Protein AF-A0A524A6I3-F1 (afdb_monomer)

Mean predicted aligned error: 14.57 Å

Solvent-accessible surface area (backbone atoms only — not comparable to full-atom values): 15260 Å² total; per-residue (Å²): 132,91,83,84,89,84,89,87,88,84,83,90,83,84,81,81,84,84,86,81,89,84,90,87,82,85,88,84,79,86,88,82,89,84,90,87,88,82,84,89,79,91,78,80,80,79,77,75,80,77,68,84,69,74,54,64,62,58,54,50,51,55,51,50,64,70,58,72,53,88,69,84,50,62,70,58,53,53,49,51,51,52,51,50,50,56,48,48,52,65,46,57,72,36,68,69,37,31,54,55,49,52,50,33,74,74,50,28,23,39,29,66,69,46,50,24,70,75,68,71,46,58,63,71,58,49,54,51,28,50,53,50,40,35,74,71,63,49,37,45,82,71,45,69,51,82,82,63,95,83,64,94,74,75,86,63,59,48,31,34,24,34,75,87,50,53,74,63,32,48,52,48,28,52,51,52,46,55,40,73,71,31,70,65,46,56,51,12,50,51,51,35,50,48,44,46,60,62,48,26,64,69,66,72,46,68,64,47,44,51,68,55,46,42,52,55,48,58,73,66,66,59,101,58,63,58,66,67,34,33,54,48,17,47,52,53,40,42,76,73,71,32,49,68,45,125

Radius of gyration: 28.12 Å; Cα contacts (8 Å, |Δi|>4): 205; chains: 1; bounding box: 73×70×95 Å

Sequence (246 aa):
MLTSNLIRVSTGMIFRQVTGQLCGRSSWLHTMLEVDGTRGVKKRSAEPPLGGSDFKKYVDVYRHLLLLNEKNNLATTLKNIQELLSFTEKVFSSHAVAEVFLYFCLQGSATAWVIQNELNIPEATIYRALKRLRSMGIVLPALKASKVKHSKGGPRPTVWALEGSTTEEVARALRLHYQMLSPKFLVAEKAAQTILDEYITKRNVDEISYREIIIQVKELRIPFRTPDIADLAATYLNEKGIKVWR

Foldseek 3Di:
DDDDDDDDDDDDDDDDDDDDDDDDDDDDDDDDDDDDDDDDDDDDDDDPPPPPDPCVVVVVVVVVLQVPDPPPPSVVSVVVVVVVVVVVCQQPVDPLLVLLLVVCVVLQKAWLVRCCVVVVDDSVSSVVSQVSCVVVVQKDQDDFDDDDPPDPDDGTITMIGGDPRDPVSSVVNNVVVVLVVDPLNVVLCVLLVCCCVPPCVVVVALEDELVVLLVSQVVVVDPDDSVSSSVSSCVVSVVVVRHYHD

pLDDT: mean 77.17, std 23.24, range [25.64, 96.38]

Secondary structure (DSSP, 8-state):
----------------------------------------------PPP-----HHHHHHHHHHHHHS-SS--HHHHHHHHHHHHHHHHHHHTSHHHHHHHHHHHHHSEEEHHHHHHHH---HHHHHHHHHHHHHTTSEEEEEEPPPPTT----PPPEEEEETT--HHHHHHHHHHHHHHH-HHHHHHHHHHHHHIIIIIHHHT-SEEEHHHHHHHHHHTT-SS-HHHHHHHHHHHHHHTT-EEE-

Nearest PDB structures (foldseek):
  5gpy-assembly1_A  TM=6.045E-01  e=1.402E-01  Homo sapiens
  2quf-assembly1_A  TM=4.390E-01  e=1.057E-01  unclassified
  2qlz-assembly1_A  TM=4.356E-01  e=1.757E-01  unclassified
  1zg3-assembly1_A  TM=3.799E-01  e=7.624E-01  Medicago truncatula
  6tut-assembly1_O  TM=3.960E-01  e=1.198E+00  Saccharomyces cerevisiae S288C

Structure (mmCIF, N/CA/C/O backbone):
data_AF-A0A524A6I3-F1
#
_entry.id   AF-A0A524A6I3-F1
#
loop_
_atom_site.group_PDB
_atom_site.id
_atom_site.type_symbol
_atom_site.label_atom_id
_atom_site.label_alt_id
_atom_site.label_comp_id
_atom_site.label_asym_id
_atom_site.label_entity_id
_atom_site.label_seq_id
_atom_site.pdbx_PDB_ins_code
_atom_site.Cartn_x
_atom_site.Cartn_y
_atom_site.Cartn_z
_atom_site.occupancy
_atom_site.B_iso_or_equiv
_atom_site.auth_seq_id
_atom_site.auth_comp_id
_atom_site.auth_asym_id
_atom_site.auth_atom_id
_atom_site.pdbx_PDB_model_num
ATOM 1 N N . MET A 1 1 ? 11.900 -13.740 66.402 1.00 33.00 1 MET A N 1
ATOM 2 C CA . MET A 1 1 ? 13.076 -12.850 66.459 1.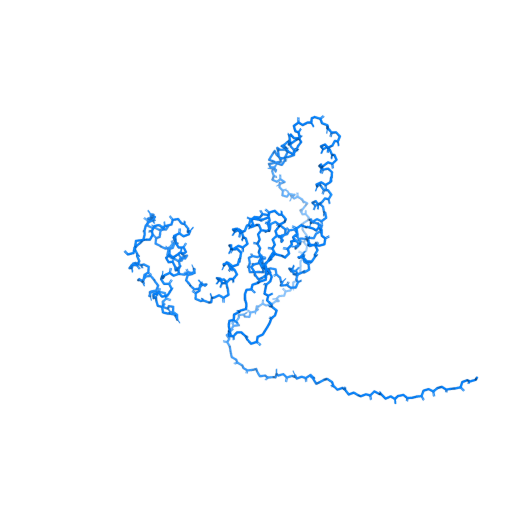00 33.00 1 MET A CA 1
ATOM 3 C C . MET A 1 1 ? 13.881 -13.038 65.181 1.00 33.00 1 MET A C 1
ATOM 5 O O . MET A 1 1 ? 13.979 -14.165 64.720 1.00 33.00 1 MET A O 1
ATOM 9 N N . LEU A 1 2 ? 14.322 -11.906 64.622 1.00 32.75 2 LEU A N 1
ATOM 10 C CA . LEU A 1 2 ? 15.368 -11.636 63.611 1.00 32.75 2 LEU A CA 1
ATOM 11 C C . LEU A 1 2 ? 16.380 -12.795 63.418 1.00 32.75 2 LEU A C 1
ATOM 13 O O . LEU A 1 2 ? 16.740 -13.420 64.406 1.00 32.75 2 LEU A O 1
ATOM 17 N N . THR A 1 3 ? 16.868 -13.153 62.224 1.00 34.34 3 THR A N 1
ATOM 18 C CA . THR A 1 3 ? 17.753 -12.387 61.308 1.00 34.34 3 THR A CA 1
ATOM 19 C C . THR A 1 3 ? 17.920 -13.184 59.986 1.00 34.34 3 THR A C 1
ATOM 21 O O . THR A 1 3 ? 17.945 -14.408 60.007 1.00 34.34 3 THR A O 1
ATOM 24 N N . SER A 1 4 ? 17.784 -12.586 58.796 1.00 34.28 4 SER A N 1
ATOM 25 C CA . SER A 1 4 ? 18.801 -11.907 57.953 1.00 34.28 4 SER A CA 1
ATOM 26 C C . SER A 1 4 ? 19.646 -12.808 57.025 1.00 34.28 4 SER A C 1
ATOM 28 O O . SER A 1 4 ? 20.505 -13.548 57.479 1.00 34.28 4 SER A O 1
ATOM 30 N N . ASN A 1 5 ? 19.422 -12.604 55.715 1.00 32.53 5 ASN A N 1
ATOM 31 C CA . ASN A 1 5 ? 20.371 -12.389 54.602 1.00 32.53 5 ASN A CA 1
ATOM 32 C C . ASN A 1 5 ? 21.605 -13.300 54.411 1.00 32.53 5 ASN A C 1
ATOM 34 O O . ASN A 1 5 ? 22.494 -13.302 55.248 1.00 32.53 5 ASN A O 1
ATOM 38 N N . LEU A 1 6 ? 21.776 -13.852 53.193 1.00 29.94 6 LEU A N 1
ATOM 39 C CA . LEU A 1 6 ? 22.778 -13.379 52.208 1.00 29.94 6 LEU A CA 1
ATOM 40 C C . LEU A 1 6 ? 22.752 -14.182 50.874 1.00 29.94 6 LEU A C 1
ATOM 42 O O . LEU A 1 6 ? 22.944 -15.390 50.853 1.00 29.94 6 LEU A O 1
ATOM 46 N N . ILE A 1 7 ? 22.570 -13.445 49.770 1.00 30.81 7 ILE A N 1
ATOM 47 C CA . ILE A 1 7 ? 23.331 -13.448 48.497 1.00 30.81 7 ILE A CA 1
ATOM 48 C C . ILE A 1 7 ? 23.645 -14.786 47.785 1.00 30.81 7 ILE A C 1
ATOM 50 O O . ILE A 1 7 ? 24.525 -15.538 48.192 1.00 30.81 7 ILE A O 1
ATOM 54 N N . ARG A 1 8 ? 23.151 -14.909 46.538 1.00 28.17 8 ARG A N 1
ATOM 55 C CA . ARG A 1 8 ? 24.028 -15.197 45.383 1.00 28.17 8 ARG A CA 1
ATOM 56 C C . ARG A 1 8 ? 23.479 -14.602 44.080 1.00 28.17 8 ARG A C 1
ATOM 58 O O . ARG A 1 8 ? 22.533 -15.104 43.487 1.00 28.17 8 ARG A O 1
ATOM 65 N N . VAL A 1 9 ? 24.110 -13.507 43.661 1.00 32.09 9 VAL A N 1
ATOM 66 C CA . VAL A 1 9 ? 24.060 -12.936 42.309 1.00 32.09 9 VAL A CA 1
ATOM 67 C C . VAL A 1 9 ? 25.205 -13.558 41.508 1.00 32.09 9 VAL A C 1
ATOM 69 O O . VAL A 1 9 ? 26.321 -13.605 42.017 1.00 32.09 9 VAL A O 1
ATOM 72 N N . SER A 1 10 ? 24.916 -14.038 40.297 1.00 28.58 10 SER A N 1
ATOM 73 C CA . SER A 1 10 ? 25.797 -14.231 39.121 1.00 28.58 10 SER A CA 1
ATOM 74 C C . SER A 1 10 ? 25.097 -15.287 38.255 1.00 28.58 10 SER A C 1
ATOM 76 O O . SER A 1 10 ? 24.716 -16.338 38.757 1.00 28.58 10 SER A O 1
ATOM 78 N N . THR A 1 11 ? 24.788 -15.095 36.976 1.00 34.16 11 THR A N 1
ATOM 79 C CA . THR A 1 11 ? 25.738 -15.056 35.852 1.00 34.16 11 THR A CA 1
ATOM 80 C C . THR A 1 11 ? 24.893 -14.638 34.633 1.00 34.16 11 THR A C 1
ATOM 82 O O . THR A 1 11 ? 23.837 -15.214 34.402 1.00 34.16 11 THR A O 1
ATOM 85 N N . GLY A 1 12 ? 25.170 -13.532 33.946 1.00 30.17 12 GLY A N 1
ATOM 86 C CA . GLY A 1 12 ? 26.087 -13.512 32.807 1.00 30.17 12 GLY A CA 1
ATOM 87 C C . GLY A 1 12 ? 25.310 -13.437 31.486 1.00 30.17 12 GLY A C 1
ATOM 88 O O . GLY A 1 12 ? 25.005 -14.464 30.891 1.00 30.17 12 GLY A O 1
ATOM 89 N N . MET A 1 13 ? 25.003 -12.225 31.009 1.00 29.59 13 MET A N 1
ATOM 90 C CA . MET A 1 13 ? 24.593 -12.014 29.617 1.00 29.59 13 MET A CA 1
ATOM 91 C C . MET A 1 13 ? 25.561 -11.037 28.954 1.00 29.59 13 MET A C 1
ATOM 93 O O . MET A 1 13 ? 25.702 -9.880 29.342 1.00 29.59 13 MET A O 1
ATOM 97 N N . ILE A 1 14 ? 26.286 -11.599 27.995 1.00 30.77 14 ILE A N 1
ATOM 98 C CA . ILE A 1 14 ? 27.401 -11.023 27.258 1.00 30.77 14 ILE A CA 1
ATOM 99 C C . ILE A 1 14 ? 26.854 -10.006 26.252 1.00 30.77 14 ILE A C 1
ATOM 101 O O . ILE A 1 14 ? 26.167 -10.373 25.299 1.00 30.77 14 ILE A O 1
ATOM 105 N N . PHE A 1 15 ? 27.197 -8.732 26.439 1.00 30.11 15 PHE A N 1
ATOM 106 C CA . PHE A 1 15 ? 27.100 -7.717 25.394 1.00 30.11 15 PHE A CA 1
ATOM 107 C C . PHE A 1 15 ? 28.261 -7.926 24.418 1.00 30.11 15 PHE A C 1
ATOM 109 O O . PHE A 1 15 ? 29.422 -7.702 24.760 1.00 30.11 15 PHE A O 1
ATOM 116 N N . ARG A 1 16 ? 27.963 -8.360 23.191 1.00 28.89 16 ARG A N 1
ATOM 117 C CA . ARG A 1 16 ? 28.925 -8.296 22.088 1.00 28.89 16 ARG A CA 1
ATOM 118 C C . ARG A 1 16 ? 28.874 -6.898 21.478 1.00 28.89 16 ARG A C 1
ATOM 120 O O . ARG A 1 16 ? 27.966 -6.581 20.715 1.00 28.89 16 ARG A O 1
ATOM 127 N N . GLN A 1 17 ? 29.872 -6.084 21.815 1.00 29.16 17 GLN A N 1
ATOM 128 C CA . GLN A 1 17 ? 30.348 -5.015 20.943 1.00 29.16 17 GLN A CA 1
ATOM 129 C C . GLN A 1 17 ? 30.873 -5.641 19.644 1.00 29.16 17 GLN A C 1
ATOM 131 O O . GLN A 1 17 ? 31.640 -6.603 19.684 1.00 29.16 17 GLN A O 1
ATOM 136 N N . VAL A 1 18 ? 30.485 -5.078 18.502 1.00 33.16 18 VAL A N 1
ATOM 137 C CA . VAL A 1 18 ? 31.229 -5.228 17.250 1.00 33.16 18 VAL A CA 1
ATOM 138 C C . VAL A 1 18 ? 31.610 -3.829 16.792 1.00 33.16 18 VAL A C 1
ATOM 140 O O . VAL A 1 18 ? 30.758 -2.993 16.500 1.00 33.16 18 VAL A O 1
ATOM 143 N N . THR A 1 19 ? 32.914 -3.594 16.816 1.00 31.19 19 THR A N 1
ATOM 144 C CA . THR A 1 19 ? 33.647 -2.452 16.278 1.00 31.19 19 THR A CA 1
ATOM 145 C C . THR A 1 19 ? 34.084 -2.728 14.830 1.00 31.19 19 THR A C 1
ATOM 147 O O . THR A 1 19 ? 34.264 -3.882 14.446 1.00 31.19 19 THR A O 1
ATOM 150 N N . GLY A 1 20 ? 34.292 -1.649 14.058 1.00 27.75 20 GLY A N 1
ATOM 151 C CA . GLY A 1 20 ? 34.953 -1.612 12.735 1.00 27.75 20 GLY A CA 1
ATOM 152 C C . GLY A 1 20 ? 34.061 -0.986 11.646 1.00 27.75 20 GLY A C 1
ATOM 153 O O . GLY A 1 20 ? 33.123 -1.639 11.208 1.00 27.75 20 GLY A O 1
ATOM 154 N N . GLN A 1 21 ? 34.135 0.322 11.321 1.00 29.19 21 GLN A N 1
ATOM 155 C CA . GLN A 1 21 ? 35.116 1.026 10.443 1.00 29.19 21 GLN A CA 1
ATOM 156 C C . GLN A 1 21 ? 35.286 0.348 9.060 1.00 29.19 21 GLN A C 1
ATOM 158 O O . GLN A 1 21 ? 35.498 -0.853 9.025 1.00 29.19 21 GLN A O 1
ATOM 163 N N . LEU A 1 22 ? 35.263 0.994 7.879 1.00 29.28 22 LEU A N 1
ATOM 164 C CA . LEU A 1 22 ? 35.337 2.402 7.438 1.00 29.28 22 LEU A CA 1
ATOM 165 C C . LEU A 1 22 ? 34.971 2.508 5.923 1.00 29.28 22 LEU A C 1
ATOM 167 O O . LEU A 1 22 ? 34.923 1.492 5.237 1.00 29.28 22 LEU A O 1
ATOM 171 N N . CYS A 1 23 ? 34.853 3.758 5.433 1.00 28.31 23 CYS A N 1
ATOM 172 C CA . CYS A 1 23 ? 34.708 4.266 4.043 1.00 28.31 23 CYS A CA 1
ATOM 173 C C . CYS A 1 23 ? 33.295 4.248 3.420 1.00 28.31 23 CYS A C 1
ATOM 175 O O . CYS A 1 23 ? 32.694 3.201 3.254 1.00 28.31 23 CYS A O 1
ATOM 177 N N . GLY A 1 24 ? 32.705 5.355 2.955 1.00 25.64 24 GLY A N 1
ATOM 178 C CA . GLY A 1 24 ? 33.131 6.753 2.860 1.00 25.64 24 GLY A CA 1
ATOM 179 C C . GLY A 1 24 ? 32.264 7.480 1.819 1.00 25.64 24 GLY A C 1
ATOM 180 O O . GLY A 1 24 ? 32.063 6.939 0.735 1.00 25.64 24 GLY A O 1
ATOM 181 N N . ARG A 1 25 ? 31.748 8.677 2.142 1.00 29.20 25 ARG A N 1
ATOM 182 C CA . ARG A 1 25 ? 31.460 9.784 1.200 1.00 29.20 25 ARG A CA 1
ATOM 183 C C . ARG A 1 25 ? 30.974 11.039 1.952 1.00 29.20 25 ARG A C 1
ATOM 185 O O . ARG A 1 25 ? 29.881 11.044 2.500 1.00 29.20 25 ARG A O 1
ATOM 192 N N . SER A 1 26 ? 31.868 12.039 1.988 1.00 30.94 26 SER A N 1
ATOM 193 C CA . SER A 1 26 ? 31.668 13.509 1.912 1.00 30.94 26 SER A CA 1
ATOM 194 C C . SER A 1 26 ? 30.326 14.077 2.410 1.00 30.94 26 SER A C 1
ATOM 196 O O . SER A 1 26 ? 29.300 13.839 1.782 1.00 30.94 26 SER A O 1
ATOM 198 N N . SER A 1 27 ? 30.246 14.797 3.535 1.00 27.92 27 SER A N 1
ATOM 19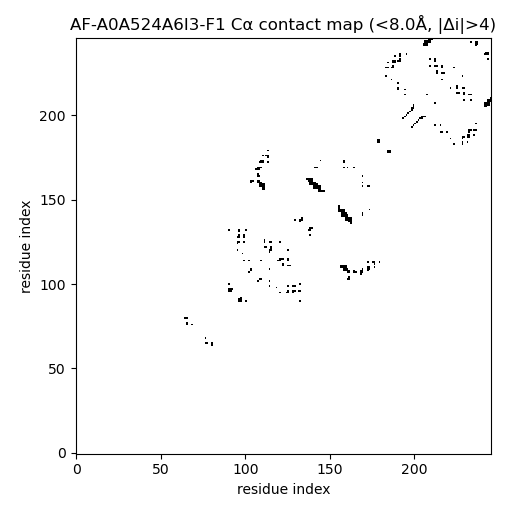9 C CA . SER A 1 27 ? 30.835 16.123 3.842 1.00 27.92 27 SER A CA 1
ATOM 200 C C . SER A 1 27 ? 30.412 17.230 2.870 1.00 27.92 27 SER A C 1
ATOM 202 O O . SER A 1 27 ? 30.986 17.350 1.792 1.00 27.92 27 SER A O 1
ATOM 204 N N . TRP A 1 28 ? 29.460 18.058 3.309 1.00 30.06 28 TRP A N 1
ATOM 205 C CA . TRP A 1 28 ? 29.486 19.507 3.106 1.00 30.06 28 TRP A CA 1
ATOM 206 C C . TRP A 1 28 ? 29.220 20.160 4.464 1.00 30.06 28 TRP A C 1
ATOM 208 O O . TRP A 1 28 ? 28.223 19.870 5.126 1.00 30.06 28 TRP A O 1
ATOM 218 N N . LEU A 1 29 ? 30.200 20.947 4.905 1.00 30.89 29 LEU A N 1
ATOM 219 C CA . LEU A 1 29 ? 30.279 21.612 6.198 1.00 30.89 29 LEU A CA 1
ATOM 220 C C . LEU A 1 29 ? 29.478 22.915 6.220 1.00 30.89 29 LEU A C 1
ATOM 222 O O . LEU A 1 29 ? 29.433 23.667 5.251 1.00 30.89 29 LEU A O 1
ATOM 226 N N . HIS A 1 30 ? 28.931 23.149 7.407 1.00 29.64 30 HIS A N 1
ATOM 227 C CA . HIS A 1 30 ? 28.659 24.427 8.049 1.00 29.64 30 HIS A CA 1
ATOM 228 C C . HIS A 1 30 ? 29.595 25.584 7.660 1.00 29.64 30 HIS A C 1
ATOM 230 O O . HIS A 1 30 ? 30.815 25.434 7.700 1.00 29.64 30 HIS A O 1
ATOM 236 N N . THR A 1 31 ? 29.004 26.776 7.554 1.00 32.72 31 THR A N 1
ATOM 237 C CA . THR A 1 31 ? 29.615 28.011 8.067 1.00 32.72 31 THR A CA 1
ATOM 238 C C . THR A 1 31 ? 28.636 28.644 9.056 1.00 32.72 31 THR A C 1
ATOM 240 O O . THR A 1 31 ? 27.424 28.634 8.844 1.00 32.72 31 THR A O 1
ATOM 243 N N . MET A 1 32 ? 29.171 29.101 10.182 1.00 28.70 32 MET A N 1
ATOM 244 C CA . MET A 1 32 ? 28.497 29.499 11.418 1.00 28.70 32 MET A CA 1
ATOM 245 C C . MET A 1 32 ? 29.038 30.883 11.842 1.00 28.70 32 MET A C 1
ATOM 247 O O . MET A 1 32 ? 30.189 31.173 11.525 1.00 28.70 32 MET A O 1
ATOM 251 N N . LEU A 1 33 ? 28.234 31.623 12.629 1.00 32.12 33 LEU A N 1
ATOM 252 C CA . LEU A 1 33 ? 28.565 32.783 13.499 1.00 32.12 33 LEU A CA 1
ATOM 253 C C . LEU A 1 33 ? 28.682 34.164 12.796 1.00 32.12 33 LEU A C 1
ATOM 255 O O . LEU A 1 33 ? 29.201 34.248 11.694 1.00 32.12 33 LEU A O 1
ATOM 259 N N . GLU A 1 34 ? 28.211 35.299 13.337 1.00 29.92 34 GLU A N 1
ATOM 260 C CA . GLU A 1 34 ? 27.851 35.643 14.723 1.00 29.92 34 GLU A CA 1
ATOM 261 C C . GLU A 1 34 ? 26.951 36.907 14.836 1.00 29.92 34 GLU A C 1
ATOM 263 O O . GLU A 1 34 ? 26.680 37.600 13.858 1.00 29.92 34 GLU A O 1
ATOM 268 N N . VAL A 1 35 ? 26.483 37.148 16.064 1.00 36.44 35 VAL A N 1
ATOM 269 C CA . VAL A 1 35 ? 25.510 38.123 16.605 1.00 36.44 35 VAL A CA 1
ATOM 270 C C . VAL A 1 35 ? 26.069 39.560 16.710 1.00 36.44 35 VAL A C 1
ATOM 272 O O . VAL A 1 35 ? 27.205 39.703 17.134 1.00 36.44 35 VAL A O 1
ATOM 275 N N . ASP A 1 36 ? 25.271 40.612 16.433 1.00 30.22 36 ASP A N 1
ATOM 276 C CA . ASP A 1 36 ? 24.900 41.658 17.426 1.00 30.22 36 ASP A CA 1
ATOM 277 C C . ASP A 1 36 ? 23.903 42.724 16.910 1.00 30.22 36 ASP A C 1
ATOM 279 O O . ASP A 1 36 ? 23.809 43.012 15.719 1.00 30.22 36 ASP A O 1
ATOM 283 N N . GLY A 1 37 ? 23.074 43.247 17.825 1.00 33.16 37 GLY A N 1
ATOM 284 C CA . GLY A 1 37 ? 21.769 43.849 17.519 1.00 33.16 37 GLY A CA 1
ATOM 285 C C . GLY A 1 37 ? 21.659 45.377 17.407 1.00 33.16 37 GLY A C 1
ATOM 286 O O . GLY A 1 37 ? 22.576 46.130 17.704 1.00 33.16 37 GLY A O 1
ATOM 287 N N . THR A 1 38 ? 20.459 45.844 17.022 1.00 32.50 38 THR A N 1
ATOM 288 C CA . THR A 1 38 ? 19.745 47.004 17.611 1.00 32.50 38 THR A CA 1
ATOM 289 C C . THR A 1 38 ? 18.349 47.224 16.988 1.00 32.50 38 THR A C 1
ATOM 291 O O . THR A 1 38 ? 18.175 47.273 15.779 1.00 32.50 38 THR A O 1
ATOM 294 N N . ARG A 1 39 ? 17.357 47.403 17.876 1.00 31.97 39 ARG A N 1
ATOM 295 C CA . ARG A 1 39 ? 16.164 48.282 17.801 1.00 31.97 39 ARG A CA 1
ATOM 296 C C . ARG A 1 39 ? 15.257 48.284 16.544 1.00 31.97 39 ARG A C 1
ATOM 298 O O . ARG A 1 39 ? 15.402 49.093 15.644 1.00 31.97 39 ARG A O 1
ATOM 305 N N . GLY A 1 40 ? 14.147 47.548 16.668 1.00 37.88 40 GLY A N 1
ATOM 306 C CA . GLY A 1 40 ? 12.806 48.132 16.845 1.00 37.88 40 GLY A CA 1
ATOM 307 C C . GLY A 1 40 ? 12.070 48.742 15.645 1.00 37.88 40 GLY A C 1
ATOM 308 O O . GLY A 1 40 ? 12.179 49.936 15.423 1.00 37.88 40 GLY A O 1
ATOM 309 N N . VAL A 1 41 ? 11.126 47.984 15.065 1.00 37.56 41 VAL A N 1
ATOM 310 C CA . VAL A 1 41 ? 9.797 48.494 14.661 1.00 37.56 41 VAL A CA 1
ATOM 311 C C . VAL A 1 41 ? 8.750 47.394 14.885 1.00 37.56 41 VAL A C 1
ATOM 313 O O . VAL A 1 41 ? 8.756 46.358 14.226 1.00 37.56 41 VAL A O 1
ATOM 316 N N . LYS A 1 42 ? 7.817 47.635 15.816 1.00 48.38 42 LYS A N 1
ATOM 317 C CA . LYS A 1 42 ? 6.555 46.891 15.948 1.00 48.38 42 LYS A CA 1
ATOM 318 C C . LYS A 1 42 ? 5.733 47.085 14.666 1.00 48.38 42 LYS A C 1
ATOM 320 O O . LYS A 1 42 ? 5.096 48.124 14.515 1.00 48.38 42 LYS A O 1
ATOM 325 N N . LYS A 1 43 ? 5.676 46.085 13.785 1.00 44.16 43 LYS A N 1
ATOM 326 C CA . LYS A 1 43 ? 4.572 45.946 12.821 1.00 44.16 43 LYS A CA 1
ATOM 327 C C . LYS A 1 43 ? 3.598 44.901 13.348 1.00 44.16 43 LYS A C 1
ATOM 329 O O . LYS A 1 43 ? 3.865 43.705 13.332 1.00 44.16 43 LYS A O 1
ATOM 334 N N . ARG A 1 44 ? 2.487 45.404 13.888 1.00 41.84 44 ARG A N 1
ATOM 335 C CA . ARG A 1 44 ? 1.289 44.627 14.197 1.00 41.84 44 ARG A CA 1
ATOM 336 C C . ARG A 1 44 ? 0.749 44.004 12.904 1.00 41.84 44 ARG A C 1
ATOM 338 O O . ARG A 1 44 ? 0.602 44.711 11.914 1.00 41.84 44 ARG A O 1
ATOM 345 N N . SER A 1 45 ? 0.475 42.702 12.988 1.00 51.69 45 SER A N 1
ATOM 346 C CA . SER A 1 45 ? -0.616 41.971 12.329 1.00 51.69 45 SER A CA 1
ATOM 347 C C . SER A 1 45 ? -0.906 42.286 10.858 1.00 51.69 45 SER A C 1
ATOM 349 O O . SER A 1 45 ? -1.661 43.202 10.543 1.00 51.69 45 SER A O 1
ATOM 351 N N . ALA A 1 46 ? -0.436 41.401 9.984 1.00 44.59 46 ALA A N 1
ATOM 352 C CA . ALA A 1 46 ? -1.275 40.903 8.906 1.00 44.59 46 ALA A CA 1
ATOM 353 C C . ALA A 1 46 ? -1.471 39.409 9.182 1.00 44.59 46 ALA A C 1
ATOM 355 O O . ALA A 1 46 ? -0.557 38.612 8.975 1.00 44.59 46 ALA A O 1
ATOM 356 N N . GLU A 1 47 ? -2.625 39.049 9.748 1.00 52.38 47 GLU A N 1
ATOM 357 C CA . GLU A 1 47 ? -3.098 37.670 9.646 1.00 52.38 47 GLU A CA 1
ATOM 358 C C . GLU A 1 47 ? -3.132 37.319 8.152 1.00 52.38 47 GLU A C 1
ATOM 360 O O . GLU A 1 47 ? -3.599 38.142 7.353 1.00 52.38 47 GLU A O 1
ATOM 365 N N . PRO A 1 48 ? -2.604 36.158 7.729 1.00 50.75 48 PRO A N 1
ATOM 366 C CA . PRO A 1 48 ? -2.815 35.719 6.362 1.00 50.75 48 PRO A CA 1
ATOM 367 C C . PRO A 1 48 ? -4.330 35.638 6.131 1.00 50.75 48 PRO A C 1
ATOM 369 O O . PRO A 1 48 ? -5.051 35.211 7.038 1.00 50.75 48 PRO A O 1
ATOM 372 N N . PRO A 1 49 ? -4.836 36.054 4.957 1.00 50.22 49 PRO A N 1
ATOM 373 C CA . PRO A 1 49 ? -6.252 35.926 4.666 1.00 50.22 49 PRO A CA 1
ATOM 374 C C . PRO A 1 49 ? -6.600 34.449 4.823 1.00 50.22 49 PRO A C 1
ATOM 376 O O . PRO A 1 49 ? -6.031 33.604 4.131 1.00 50.22 49 PRO A O 1
ATOM 379 N N . LEU A 1 50 ? -7.480 34.144 5.781 1.00 53.12 50 LEU A N 1
ATOM 380 C CA . LEU A 1 50 ? -8.127 32.846 5.907 1.00 53.12 50 LEU A CA 1
ATOM 381 C C . LEU A 1 50 ? -8.736 32.555 4.538 1.00 53.12 50 LEU A C 1
ATOM 383 O O . LEU A 1 50 ? -9.757 33.137 4.171 1.00 53.12 50 LEU A O 1
ATOM 387 N N . GLY A 1 51 ? -8.026 31.753 3.741 1.00 49.03 51 GLY A N 1
ATOM 388 C CA . GLY A 1 51 ? -8.442 31.384 2.401 1.00 49.03 51 GLY A CA 1
ATOM 389 C C . GLY A 1 51 ? -9.865 30.874 2.500 1.00 49.03 51 GLY A C 1
ATOM 390 O O . GLY A 1 51 ? -10.125 29.996 3.320 1.00 49.03 51 GLY A O 1
ATOM 391 N N . GLY A 1 52 ? -10.776 31.487 1.740 1.00 51.66 52 GLY A N 1
ATOM 392 C CA . GLY A 1 52 ? -12.195 31.160 1.747 1.00 51.66 52 GLY A CA 1
ATOM 393 C C . GLY A 1 52 ? -12.367 29.666 1.526 1.00 51.66 52 GLY A C 1
ATOM 394 O O . GLY A 1 52 ? -12.273 29.172 0.405 1.00 51.66 52 GLY A O 1
ATOM 395 N N . SER A 1 53 ? -12.528 28.932 2.618 1.00 62.06 53 SER A N 1
ATOM 396 C CA . SER A 1 53 ? -12.611 27.489 2.603 1.00 62.06 53 SER A CA 1
ATOM 397 C C . SER A 1 53 ? -13.949 27.119 2.000 1.00 62.06 53 SER A C 1
ATOM 399 O O . SER A 1 53 ? -15.002 27.589 2.431 1.00 62.06 53 SER A O 1
ATOM 401 N N . ASP A 1 54 ? -13.886 26.274 0.979 1.00 72.56 54 ASP A N 1
ATOM 402 C CA . ASP A 1 54 ? -15.010 25.714 0.236 1.00 72.56 54 ASP A CA 1
ATOM 403 C C . ASP A 1 54 ? -15.793 24.723 1.128 1.00 72.56 54 ASP A C 1
ATOM 405 O O . ASP A 1 54 ? -15.908 23.529 0.849 1.00 72.56 54 ASP A O 1
ATOM 409 N N . PHE A 1 55 ? -16.295 25.215 2.272 1.00 80.75 55 PHE A N 1
ATOM 410 C CA . PHE A 1 55 ? -17.026 24.457 3.291 1.00 80.75 55 PHE A CA 1
ATOM 411 C C . PHE A 1 55 ? -18.291 23.815 2.732 1.00 80.75 55 PHE A C 1
ATOM 413 O O . PHE A 1 55 ? -18.797 22.852 3.305 1.00 80.75 55 PHE A O 1
ATOM 420 N N . LYS A 1 56 ? -18.771 24.318 1.591 1.00 87.25 56 LYS A N 1
ATOM 421 C CA . LYS A 1 56 ? -19.900 23.775 0.846 1.00 87.25 56 LYS A CA 1
ATOM 422 C C . LYS A 1 56 ? -19.744 22.273 0.604 1.00 87.25 56 LYS A C 1
ATOM 424 O O . LYS A 1 56 ? -20.669 21.527 0.900 1.00 87.25 56 LYS A O 1
ATOM 429 N N . LYS A 1 57 ? -18.549 21.819 0.204 1.00 86.44 57 LYS A N 1
ATOM 430 C CA . LYS A 1 57 ? -18.255 20.393 -0.020 1.00 86.44 57 LYS A CA 1
ATOM 431 C C . LYS A 1 57 ? -18.494 19.543 1.230 1.00 86.44 57 LYS A C 1
ATOM 433 O O . LYS A 1 57 ? -19.121 18.494 1.147 1.00 86.44 57 LYS A O 1
ATOM 438 N N . TYR A 1 58 ? -18.039 20.002 2.397 1.00 83.00 58 TYR A N 1
ATOM 439 C CA . TYR A 1 58 ? -18.225 19.270 3.654 1.00 83.00 58 TYR A CA 1
ATOM 440 C C . TYR A 1 58 ? -19.681 19.300 4.123 1.00 83.00 58 TYR A C 1
ATOM 442 O O . TYR A 1 58 ? -20.204 18.279 4.563 1.00 83.00 58 TYR A O 1
ATOM 450 N N . VAL A 1 59 ? -20.357 20.445 3.988 1.00 83.81 59 VAL A N 1
ATOM 451 C CA . VAL A 1 59 ? -21.792 20.569 4.287 1.00 83.81 59 VAL A CA 1
ATOM 452 C C . VAL A 1 59 ? -22.608 19.605 3.425 1.00 83.81 59 VAL A C 1
ATOM 454 O O . VAL A 1 59 ? -23.518 18.954 3.936 1.00 83.81 59 VAL A O 1
ATOM 457 N N . ASP A 1 60 ? -22.260 19.459 2.147 1.00 85.44 60 ASP A N 1
ATOM 458 C CA . ASP A 1 60 ? -22.932 18.527 1.245 1.00 85.44 60 ASP A CA 1
ATOM 459 C C . ASP A 1 60 ? -22.701 17.063 1.656 1.00 85.44 60 ASP A C 1
ATOM 461 O O . ASP A 1 60 ? -23.647 16.278 1.612 1.00 85.44 60 ASP A O 1
ATOM 465 N N . VAL A 1 61 ? -21.514 16.696 2.155 1.00 84.94 61 VAL A N 1
ATOM 466 C CA . VAL A 1 61 ? -21.265 15.360 2.737 1.00 84.94 61 VAL A CA 1
ATOM 467 C C . VAL A 1 61 ? -22.165 15.106 3.950 1.00 84.94 61 VAL A C 1
ATOM 469 O O . VAL A 1 61 ? -22.818 14.066 4.017 1.00 84.94 61 VAL A O 1
ATOM 472 N N . TYR A 1 62 ? -22.275 16.060 4.881 1.00 81.00 62 TYR A N 1
ATOM 473 C CA . TYR A 1 62 ? -23.172 15.922 6.038 1.00 81.00 62 TYR A CA 1
ATOM 474 C C . TYR A 1 62 ? -24.644 15.804 5.631 1.00 81.00 62 TYR A C 1
ATOM 476 O O . TYR A 1 62 ? -25.386 15.018 6.220 1.00 81.00 62 TYR A O 1
ATOM 484 N N . ARG A 1 63 ? -25.070 16.539 4.597 1.00 83.25 63 ARG A N 1
ATOM 485 C CA . ARG A 1 63 ? -26.418 16.405 4.030 1.00 83.25 63 ARG A CA 1
ATOM 486 C C . ARG A 1 63 ? -26.650 15.016 3.445 1.00 83.25 63 ARG A C 1
ATOM 488 O O . ARG A 1 63 ? -27.685 1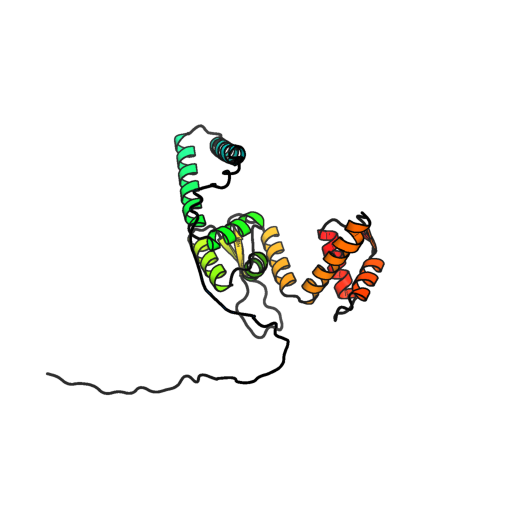4.429 3.728 1.00 83.25 63 ARG A O 1
ATOM 495 N N . HIS A 1 64 ? -25.692 14.468 2.698 1.00 83.38 64 HIS A N 1
ATOM 496 C CA . HIS A 1 64 ? -25.795 13.102 2.179 1.00 83.38 64 HIS A CA 1
ATOM 497 C C . HIS A 1 64 ? -25.879 12.072 3.310 1.00 83.38 64 HIS A C 1
ATOM 499 O O . HIS A 1 64 ? -26.732 11.194 3.259 1.00 83.38 64 HIS A O 1
ATOM 505 N N . LEU A 1 65 ? -25.075 12.215 4.369 1.00 77.88 65 LEU A N 1
ATOM 506 C CA . LEU A 1 65 ? -25.125 11.321 5.533 1.00 77.88 65 LEU A CA 1
ATOM 507 C C . LEU A 1 65 ? -26.495 11.328 6.228 1.00 77.88 65 LEU A C 1
ATOM 509 O O . LEU A 1 65 ? -26.977 10.276 6.641 1.00 77.88 65 LEU A O 1
ATOM 513 N N . LEU A 1 66 ? -27.144 12.493 6.323 1.00 75.56 66 LEU A N 1
ATOM 514 C CA . LEU A 1 66 ? -28.498 12.621 6.874 1.00 75.56 66 LEU A CA 1
ATOM 515 C C . LEU A 1 66 ? -29.573 11.966 5.988 1.00 75.56 66 LEU A C 1
ATOM 517 O O . LEU A 1 66 ? -30.612 11.562 6.505 1.00 75.56 66 LEU A O 1
ATOM 5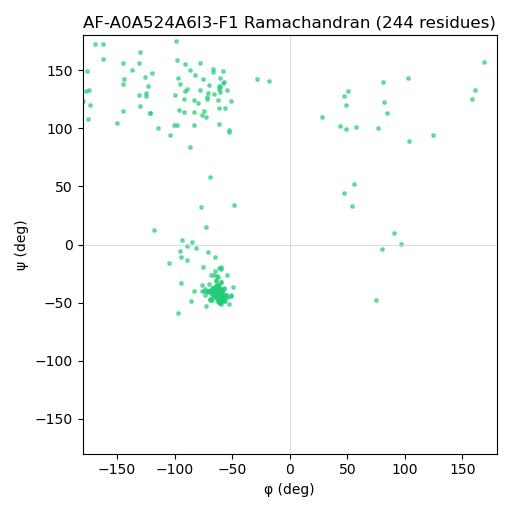21 N N . LEU A 1 67 ? -29.324 11.850 4.680 1.00 74.69 67 LEU A N 1
ATOM 522 C CA . LEU A 1 67 ? -30.252 11.289 3.692 1.00 74.69 67 LEU A CA 1
ATOM 523 C C . LEU A 1 67 ? -30.112 9.769 3.493 1.00 74.69 67 LEU A C 1
ATOM 525 O O . LEU A 1 67 ? -31.008 9.164 2.916 1.00 74.69 67 LEU A O 1
ATOM 529 N N . LEU A 1 68 ? -29.037 9.134 3.982 1.00 66.50 68 LEU A N 1
ATOM 530 C CA . LEU A 1 68 ? -28.780 7.690 3.808 1.00 66.50 68 LEU A CA 1
ATOM 531 C C . LEU A 1 68 ? -29.808 6.768 4.492 1.00 66.50 68 LEU A C 1
ATOM 533 O O . LEU A 1 68 ? -29.797 5.562 4.257 1.00 66.50 68 LEU A O 1
ATOM 537 N N . ASN A 1 69 ? -30.685 7.302 5.343 1.00 65.69 69 ASN A N 1
ATOM 538 C CA . ASN A 1 69 ? -31.687 6.522 6.060 1.00 65.69 69 ASN A CA 1
ATOM 539 C C . ASN A 1 69 ? -33.067 6.729 5.413 1.00 65.69 69 ASN A C 1
ATOM 541 O O . ASN A 1 69 ? -33.785 7.669 5.743 1.00 65.69 69 ASN A O 1
ATOM 545 N N . GLU A 1 70 ? -33.455 5.833 4.500 1.00 61.50 70 GLU A N 1
ATOM 546 C CA . GLU A 1 70 ? -34.739 5.893 3.770 1.00 61.50 70 GLU A CA 1
ATOM 547 C C . GLU A 1 70 ? -35.972 5.807 4.690 1.00 61.50 70 GLU A C 1
ATOM 549 O O . GLU A 1 70 ? -37.076 6.220 4.332 1.00 61.50 70 GLU A O 1
ATOM 554 N N . LYS A 1 71 ? -35.799 5.281 5.907 1.00 61.81 71 LYS A N 1
ATOM 555 C CA . LYS A 1 71 ? -36.841 5.223 6.935 1.00 61.81 71 LYS A CA 1
ATOM 556 C C . LYS A 1 71 ? -36.629 6.397 7.888 1.00 61.81 71 LYS A C 1
ATOM 558 O O . LYS A 1 71 ? -35.747 6.330 8.735 1.00 61.81 71 LYS A O 1
ATOM 563 N N . ASN A 1 72 ? -37.447 7.439 7.728 1.00 59.41 72 ASN A N 1
ATOM 564 C CA . ASN A 1 72 ? -37.494 8.763 8.387 1.00 59.41 72 ASN A CA 1
ATOM 565 C C . ASN A 1 72 ? -37.417 8.831 9.937 1.00 59.41 72 ASN A C 1
ATOM 567 O O . ASN A 1 72 ? -38.030 9.703 10.553 1.00 59.41 72 ASN A O 1
ATOM 571 N N . ASN A 1 73 ? -36.685 7.960 10.628 1.00 78.25 73 ASN A N 1
ATOM 572 C CA . ASN A 1 73 ? -36.487 8.088 12.062 1.00 78.25 73 ASN A CA 1
ATOM 573 C C . ASN A 1 73 ? -35.286 9.001 12.336 1.00 78.25 73 ASN A C 1
ATOM 575 O O . ASN A 1 73 ? -34.162 8.546 12.557 1.00 78.25 73 ASN A O 1
ATOM 579 N N . LEU A 1 74 ? -35.550 10.310 12.323 1.00 80.38 74 LEU A N 1
ATOM 580 C CA . LEU A 1 74 ? -34.572 11.373 12.573 1.00 80.38 74 LEU A CA 1
ATOM 581 C C . LEU A 1 74 ? -33.742 11.124 13.843 1.00 80.38 74 LEU A C 1
ATOM 583 O O . LEU A 1 74 ? -32.538 11.366 13.840 1.00 80.38 74 LEU A O 1
ATOM 587 N N . ALA A 1 75 ? -34.346 10.561 14.895 1.00 82.38 75 ALA A N 1
ATOM 588 C CA . ALA A 1 75 ? -33.638 10.218 16.126 1.00 82.38 75 ALA A CA 1
ATOM 589 C C . ALA A 1 75 ? -32.561 9.140 15.906 1.00 82.38 75 ALA A C 1
ATOM 591 O O . ALA A 1 75 ? -31.457 9.254 16.436 1.00 82.38 75 ALA A O 1
ATOM 592 N N . THR A 1 76 ? -32.844 8.121 15.089 1.00 82.44 76 THR A N 1
ATOM 593 C CA . THR A 1 76 ? -31.853 7.083 14.755 1.00 82.44 76 THR A CA 1
ATOM 594 C C . THR A 1 76 ? -30.739 7.625 13.869 1.00 82.44 76 THR A C 1
ATOM 596 O O . THR A 1 76 ? -29.576 7.330 14.115 1.00 82.44 76 THR A O 1
ATOM 599 N N . THR A 1 77 ? -31.063 8.483 12.898 1.00 81.56 77 THR A N 1
ATOM 600 C CA . THR A 1 77 ? -30.059 9.105 12.026 1.00 81.56 77 THR A CA 1
ATOM 601 C C . THR A 1 77 ? -29.123 10.016 12.819 1.00 81.56 77 THR A C 1
ATOM 603 O O . THR A 1 77 ? -27.908 9.927 12.660 1.00 81.56 77 THR A O 1
ATOM 606 N N . LEU A 1 78 ? -29.657 10.838 13.730 1.00 84.56 78 LEU A N 1
ATOM 607 C CA . LEU A 1 78 ? -28.834 11.668 14.614 1.00 84.56 78 LEU A CA 1
ATOM 608 C C . LEU A 1 78 ? -27.939 10.822 15.520 1.00 84.56 78 LEU A C 1
ATOM 610 O O . LEU A 1 78 ? -26.760 11.140 15.661 1.00 84.56 78 LEU A O 1
ATOM 614 N N . LYS A 1 79 ? -28.466 9.729 16.086 1.00 87.00 79 LYS A N 1
ATOM 615 C CA . LYS A 1 79 ? -27.677 8.802 16.903 1.00 87.00 79 LYS A CA 1
ATOM 616 C C . LYS A 1 79 ? -26.532 8.178 16.099 1.00 87.00 79 LYS A C 1
ATOM 618 O O . LYS A 1 79 ? -25.396 8.210 16.555 1.00 87.00 79 LYS A O 1
ATOM 623 N N . ASN A 1 80 ? -26.802 7.698 14.885 1.00 84.38 80 ASN A N 1
ATOM 624 C CA . ASN A 1 80 ? -25.782 7.122 14.003 1.00 84.38 80 ASN A CA 1
ATOM 625 C C . ASN A 1 80 ? -24.694 8.146 13.643 1.00 84.38 80 ASN A C 1
ATOM 627 O O . ASN A 1 80 ? -23.511 7.815 13.632 1.00 84.38 80 ASN A O 1
ATOM 631 N N . ILE A 1 81 ? -25.072 9.402 13.382 1.00 86.38 81 ILE A N 1
ATOM 632 C CA . ILE A 1 81 ? -24.113 10.480 13.101 1.00 86.38 81 ILE A CA 1
ATOM 633 C C . ILE A 1 81 ? -23.276 10.801 14.340 1.00 86.38 81 ILE A C 1
ATOM 635 O O . ILE A 1 81 ? -22.067 10.969 14.224 1.00 86.38 81 ILE A O 1
ATOM 639 N N . GLN A 1 82 ? -23.883 10.866 15.525 1.00 88.06 82 GLN A N 1
ATOM 640 C CA . GLN A 1 82 ? -23.145 11.069 16.775 1.00 88.06 82 GLN A CA 1
ATOM 641 C C . GLN A 1 82 ? -22.157 9.927 17.035 1.00 88.06 82 GLN A C 1
ATOM 643 O O . GLN A 1 82 ? -21.005 10.182 17.385 1.00 88.06 82 GLN A O 1
ATOM 648 N N . GLU A 1 83 ? -22.576 8.680 16.818 1.00 88.12 83 GLU A N 1
ATOM 649 C CA . GLU A 1 83 ? -21.705 7.508 16.920 1.00 88.12 83 GLU A CA 1
ATOM 650 C C . GLU A 1 83 ? -20.547 7.595 15.918 1.00 88.12 83 GLU A C 1
ATOM 652 O O . GLU A 1 83 ? -19.390 7.459 16.325 1.00 88.12 83 GLU A O 1
ATOM 657 N N . LEU A 1 84 ? -20.824 7.931 14.654 1.00 87.62 84 LEU A N 1
ATOM 658 C CA . LEU A 1 84 ? -19.810 8.144 13.619 1.00 87.62 84 LEU A CA 1
ATOM 659 C C . LEU A 1 84 ? -18.822 9.251 14.003 1.00 87.62 84 LEU A C 1
ATOM 661 O O . LEU A 1 84 ? -17.614 9.049 13.915 1.00 87.62 84 LEU A O 1
ATOM 665 N N . LEU A 1 85 ? -19.307 10.403 14.466 1.00 89.12 85 LEU A N 1
ATOM 666 C CA . LEU A 1 85 ? -18.452 11.515 14.878 1.00 89.12 85 LEU A CA 1
ATOM 667 C C . LEU A 1 85 ? -17.570 11.121 16.066 1.00 89.12 85 LEU A C 1
ATOM 669 O O . LEU A 1 85 ? -16.358 11.327 16.019 1.00 89.12 85 LEU A O 1
ATOM 673 N N . SER A 1 86 ? -18.136 10.454 17.073 1.00 91.31 86 SER A N 1
ATOM 674 C CA . SER A 1 86 ? -17.371 9.947 18.218 1.00 91.31 86 SER A CA 1
ATOM 675 C C . SER A 1 86 ? -16.317 8.910 17.807 1.00 91.31 86 SER A C 1
ATOM 677 O O . SER A 1 86 ? -15.225 8.848 18.375 1.00 91.31 86 SER A O 1
ATOM 679 N N . PHE A 1 87 ? -16.621 8.093 16.797 1.00 89.38 87 PHE A N 1
ATOM 680 C CA . PHE A 1 87 ? -15.685 7.143 16.215 1.00 89.38 87 PHE A CA 1
ATOM 681 C C . PHE A 1 87 ? -14.550 7.871 15.493 1.00 89.38 87 PHE A C 1
ATOM 683 O O . PHE A 1 87 ? -13.379 7.580 15.749 1.00 89.38 87 PHE A O 1
ATOM 690 N N . THR A 1 88 ? -14.874 8.858 14.655 1.00 90.75 88 THR A N 1
ATOM 691 C CA . THR A 1 88 ? -13.859 9.660 13.968 1.00 90.75 88 THR A CA 1
ATOM 692 C C . THR A 1 88 ? -12.968 10.383 14.973 1.00 90.75 88 THR A C 1
ATOM 694 O O . THR A 1 88 ? -11.753 10.279 14.876 1.00 90.75 88 THR A O 1
ATOM 697 N N . GLU A 1 89 ? -13.513 10.991 16.023 1.00 92.38 89 GLU A N 1
ATOM 698 C CA . GLU A 1 89 ? -12.716 11.638 17.070 1.00 92.38 89 GLU A CA 1
ATOM 699 C C . GLU A 1 89 ? -11.696 10.672 17.701 1.00 92.38 89 GLU A C 1
ATOM 701 O O . GLU A 1 89 ? -10.517 11.001 17.853 1.00 92.38 89 GLU A O 1
ATOM 706 N N . LYS A 1 90 ? -12.101 9.428 17.990 1.00 90.94 90 LYS A N 1
ATOM 707 C CA . LYS A 1 90 ? -11.201 8.400 18.541 1.00 90.94 90 LYS A CA 1
ATOM 708 C C . LYS A 1 90 ? -10.070 8.033 17.583 1.00 90.94 90 LYS A C 1
ATOM 710 O O . LYS A 1 90 ? -8.929 7.878 18.037 1.00 90.94 90 LYS A O 1
ATOM 715 N N . VAL A 1 91 ? -10.367 7.890 16.292 1.00 91.69 91 VAL A N 1
ATOM 716 C CA . VAL A 1 91 ? -9.381 7.566 15.248 1.00 91.69 91 VAL A CA 1
ATOM 717 C C . VAL A 1 91 ? -8.425 8.738 15.019 1.00 91.69 91 VAL A C 1
ATOM 719 O O . VAL A 1 91 ? -7.210 8.549 15.037 1.00 91.69 91 VAL A O 1
ATOM 722 N N . PHE A 1 92 ? -8.965 9.949 14.892 1.00 93.81 92 PHE A N 1
ATOM 723 C CA . PHE A 1 92 ? -8.221 11.173 14.598 1.00 93.81 92 PHE A CA 1
ATOM 724 C C . PHE A 1 92 ? -7.545 11.808 15.822 1.00 93.81 92 PHE A C 1
ATOM 726 O O . PHE A 1 92 ? -6.774 12.751 15.674 1.00 93.81 92 PHE A O 1
ATOM 733 N N . SER A 1 93 ? -7.735 11.250 17.022 1.00 89.94 93 SER A N 1
ATOM 734 C CA . SER A 1 93 ? -7.034 11.689 18.240 1.00 89.94 93 SER A CA 1
ATOM 735 C C . SER A 1 93 ? -5.504 11.584 18.163 1.00 89.94 93 SER A C 1
ATOM 737 O O . SER A 1 93 ? -4.796 12.238 18.925 1.00 89.94 93 SER A O 1
ATOM 739 N N . SER A 1 94 ? -4.969 10.751 17.265 1.00 92.94 94 SER A N 1
ATOM 740 C CA . SER A 1 94 ? -3.534 10.637 17.013 1.00 92.94 94 SER A CA 1
ATOM 741 C C . SER A 1 94 ? -3.260 10.708 15.519 1.00 92.94 94 SER A C 1
ATOM 743 O O . SER A 1 94 ? -3.807 9.921 14.751 1.00 92.94 94 SER A O 1
ATOM 745 N N . HIS A 1 95 ? -2.344 11.595 15.131 1.00 93.88 95 HIS A N 1
ATOM 746 C CA . HIS A 1 95 ? -1.963 11.815 13.736 1.00 93.88 95 HIS A CA 1
ATOM 747 C C . HIS A 1 95 ? -1.562 10.524 13.011 1.00 93.88 95 HIS A C 1
ATOM 749 O O . HIS A 1 95 ? -2.137 10.184 11.986 1.00 93.88 95 HIS A O 1
ATOM 755 N N . ALA A 1 96 ? -0.649 9.739 13.590 1.00 94.31 96 ALA A N 1
ATOM 756 C CA . ALA A 1 96 ? -0.186 8.501 12.963 1.00 94.31 96 ALA A CA 1
ATOM 757 C C . ALA A 1 96 ? -1.298 7.446 12.822 1.00 94.31 96 ALA A C 1
ATOM 759 O O . ALA A 1 96 ? -1.284 6.643 11.896 1.00 94.31 96 ALA A O 1
ATOM 760 N N . VAL A 1 97 ? -2.270 7.423 13.741 1.00 95.44 97 VAL A N 1
ATOM 761 C CA . VAL A 1 97 ? -3.421 6.509 13.652 1.00 95.44 97 VAL A CA 1
ATOM 762 C C . VAL A 1 97 ? -4.355 6.953 12.532 1.00 95.44 97 VAL A C 1
ATOM 764 O O . VAL A 1 97 ? -4.821 6.107 11.773 1.00 95.44 97 VAL A O 1
ATOM 767 N N . ALA A 1 98 ? -4.579 8.263 12.411 1.00 95.31 98 ALA A N 1
ATOM 768 C CA . ALA A 1 98 ? -5.382 8.862 11.357 1.00 95.31 98 ALA A CA 1
ATOM 769 C C . ALA A 1 98 ? -4.802 8.590 9.966 1.00 95.31 98 ALA A C 1
ATOM 771 O O . ALA A 1 98 ? -5.523 8.122 9.094 1.00 95.31 98 ALA A O 1
ATOM 772 N N . GLU A 1 99 ? -3.504 8.821 9.762 1.00 95.75 99 GLU A N 1
ATOM 773 C CA . GLU A 1 99 ? -2.850 8.589 8.467 1.00 95.75 99 GLU A CA 1
ATOM 774 C C . GLU A 1 99 ? -2.911 7.121 8.053 1.00 95.75 99 GLU A C 1
ATOM 776 O O . GLU A 1 99 ? -3.281 6.803 6.925 1.00 95.75 99 GLU A O 1
ATOM 781 N N . VAL A 1 100 ? -2.615 6.211 8.986 1.00 96.38 100 VAL A N 1
ATOM 782 C CA . VAL A 1 100 ? -2.709 4.771 8.728 1.00 96.38 100 VAL A CA 1
ATOM 783 C C . VAL A 1 100 ? -4.151 4.372 8.412 1.00 96.38 100 VAL A C 1
ATOM 785 O O . VAL A 1 100 ? -4.377 3.600 7.485 1.00 96.38 100 VAL A O 1
ATOM 788 N N . PHE A 1 101 ? -5.136 4.906 9.139 1.00 96.06 101 PHE A N 1
ATOM 789 C CA . PHE A 1 101 ? -6.550 4.659 8.860 1.00 96.06 101 PHE A CA 1
ATOM 790 C C . PHE A 1 101 ? -6.966 5.158 7.472 1.00 96.06 101 PHE A C 1
ATOM 792 O O . PHE A 1 101 ? -7.561 4.402 6.710 1.00 96.06 101 PHE A O 1
ATOM 799 N N . LEU A 1 102 ? -6.612 6.394 7.116 1.00 95.31 102 LEU A N 1
ATOM 800 C CA . LEU A 1 102 ? -6.908 6.966 5.803 1.00 95.31 102 LEU A CA 1
ATOM 801 C C . LEU A 1 102 ? -6.266 6.154 4.676 1.00 95.31 102 LEU A C 1
ATOM 803 O O . LEU A 1 102 ? -6.903 5.922 3.651 1.00 95.31 102 LEU A O 1
ATOM 807 N N . TYR A 1 103 ? -5.047 5.655 4.885 1.00 95.81 103 TYR A N 1
ATOM 808 C CA . TYR A 1 103 ? -4.400 4.751 3.940 1.00 95.81 103 TYR A CA 1
ATOM 809 C C . TYR A 1 103 ? -5.218 3.466 3.726 1.00 95.81 103 TYR A C 1
ATOM 811 O O . TYR A 1 103 ? -5.429 3.054 2.584 1.00 95.81 103 TYR A O 1
ATOM 819 N N . PHE A 1 104 ? -5.746 2.859 4.797 1.00 95.25 104 PHE A N 1
ATOM 820 C CA . PHE A 1 104 ? -6.651 1.709 4.678 1.00 95.25 104 PHE A CA 1
ATOM 821 C C . PHE A 1 104 ? -7.960 2.053 3.967 1.00 95.25 104 PHE A C 1
ATOM 823 O O . PHE A 1 104 ? -8.432 1.238 3.186 1.00 95.25 104 PHE A O 1
ATOM 830 N N . CYS A 1 105 ? -8.527 3.242 4.167 1.00 93.88 105 CYS A N 1
ATOM 831 C CA . CYS A 1 105 ? -9.727 3.658 3.435 1.00 93.88 105 CYS A CA 1
ATOM 832 C C . CYS A 1 105 ? -9.488 3.778 1.921 1.00 93.88 105 CYS A C 1
ATOM 834 O O . CYS A 1 105 ? -10.411 3.558 1.143 1.00 93.88 105 CYS A O 1
ATOM 836 N N . LEU A 1 106 ? -8.265 4.116 1.497 1.00 93.25 106 LEU A N 1
ATOM 837 C CA . LEU A 1 106 ? -7.907 4.234 0.081 1.00 93.25 106 LEU A CA 1
ATOM 838 C C . LEU A 1 106 ? -7.559 2.886 -0.562 1.00 93.25 106 LEU A C 1
ATOM 840 O O . LEU A 1 106 ? -7.912 2.646 -1.712 1.00 93.25 106 LEU A O 1
ATOM 844 N N . GLN A 1 107 ? -6.842 2.021 0.160 1.00 93.69 107 GLN A N 1
ATOM 845 C CA . GLN A 1 107 ? -6.282 0.781 -0.399 1.00 93.69 107 GLN A CA 1
ATOM 846 C C . GLN A 1 107 ? -7.039 -0.490 0.014 1.00 93.69 107 GLN A C 1
ATOM 848 O O . GLN A 1 107 ? -6.829 -1.559 -0.566 1.00 93.69 107 GLN A O 1
ATOM 853 N N . GLY A 1 108 ? -7.876 -0.408 1.048 1.00 94.19 108 GLY A N 1
ATOM 854 C CA . GLY A 1 108 ? -8.572 -1.523 1.694 1.00 94.19 108 GLY A CA 1
ATOM 855 C C . GLY A 1 108 ? -7.664 -2.371 2.588 1.00 94.19 108 GLY A C 1
ATOM 856 O O . GLY A 1 108 ? -7.976 -2.647 3.745 1.00 94.19 108 GLY A O 1
ATOM 857 N N . SER A 1 109 ? -6.486 -2.757 2.098 1.00 95.88 109 SER A N 1
ATOM 858 C CA . SER A 1 109 ? -5.559 -3.615 2.842 1.00 95.88 109 SER A CA 1
ATOM 859 C C . SER A 1 109 ? -4.095 -3.277 2.583 1.00 95.88 109 SER A C 1
ATOM 861 O O . SER A 1 109 ? -3.742 -2.694 1.560 1.00 95.88 109 SER A O 1
ATOM 863 N N . ALA A 1 110 ? -3.229 -3.631 3.534 1.00 96.06 110 ALA A N 1
ATOM 864 C CA . ALA A 1 110 ? -1.814 -3.289 3.493 1.00 96.06 110 ALA A CA 1
ATOM 865 C C . ALA A 1 110 ? -0.977 -4.151 4.447 1.00 96.06 110 ALA A C 1
ATOM 867 O O . ALA A 1 110 ? -1.467 -4.706 5.432 1.00 96.06 110 ALA A O 1
ATOM 868 N N . THR A 1 111 ? 0.329 -4.223 4.194 1.00 95.25 111 THR A N 1
ATOM 869 C CA . THR A 1 111 ? 1.296 -4.727 5.186 1.00 95.25 111 THR A CA 1
ATOM 870 C C . THR A 1 111 ? 1.958 -3.560 5.911 1.00 95.25 111 THR A C 1
ATOM 872 O O . THR A 1 111 ? 2.027 -2.458 5.374 1.00 95.25 111 THR A O 1
ATOM 875 N N . ALA A 1 112 ? 2.508 -3.801 7.105 1.00 94.44 112 ALA A N 1
ATOM 876 C CA . ALA A 1 112 ? 3.231 -2.763 7.845 1.00 94.44 112 ALA A CA 1
ATOM 877 C C . ALA A 1 112 ? 4.401 -2.162 7.036 1.00 94.44 112 ALA A C 1
ATOM 879 O O . ALA A 1 112 ? 4.601 -0.954 7.065 1.00 94.44 112 ALA A O 1
ATOM 880 N N . TRP A 1 113 ? 5.107 -2.992 6.256 1.00 92.94 113 TRP A N 1
ATOM 881 C CA . TRP A 1 113 ? 6.186 -2.553 5.361 1.00 92.94 113 TRP A CA 1
ATOM 882 C C . TRP A 1 113 ? 5.696 -1.612 4.253 1.00 92.94 113 TRP A C 1
ATOM 884 O O . TRP A 1 113 ? 6.347 -0.619 3.952 1.00 92.94 113 TRP A O 1
ATOM 894 N N . VAL A 1 114 ? 4.530 -1.908 3.667 1.00 94.31 114 VAL A N 1
ATOM 895 C CA . VAL A 1 114 ? 3.922 -1.047 2.640 1.00 94.31 114 VAL A CA 1
ATOM 896 C C . VAL A 1 114 ? 3.620 0.329 3.223 1.00 94.31 114 VAL A C 1
ATOM 898 O O . VAL A 1 114 ? 4.056 1.339 2.687 1.00 94.31 114 VAL A O 1
ATOM 901 N N . ILE A 1 115 ? 2.949 0.359 4.374 1.00 95.69 115 ILE A N 1
ATOM 902 C CA . ILE A 1 115 ? 2.582 1.604 5.056 1.00 95.69 115 ILE A CA 1
ATOM 903 C C . ILE A 1 115 ? 3.834 2.419 5.420 1.00 95.69 115 ILE A C 1
ATOM 905 O O . ILE A 1 115 ? 3.830 3.639 5.299 1.00 95.69 115 ILE A O 1
ATOM 909 N N .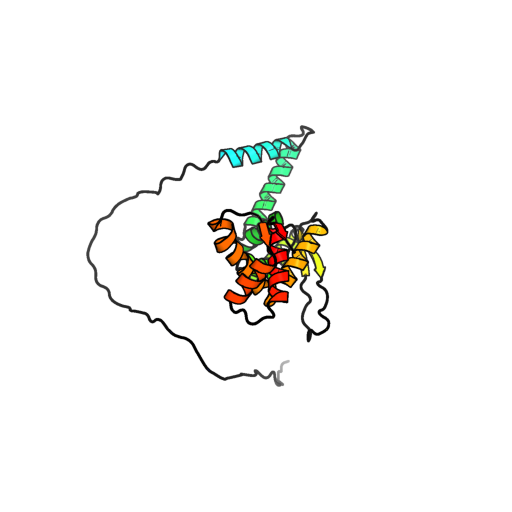 GLN A 1 116 ? 4.909 1.751 5.847 1.00 95.19 116 GLN A N 1
ATOM 910 C CA . GLN A 1 116 ? 6.177 2.395 6.187 1.00 95.19 116 GLN A CA 1
ATOM 911 C C . GLN A 1 116 ? 6.789 3.128 5.001 1.00 95.19 116 GLN A C 1
ATOM 913 O O . GLN A 1 116 ? 7.192 4.278 5.153 1.00 95.19 116 GLN A O 1
ATOM 918 N N . ASN A 1 117 ? 6.862 2.472 3.845 1.00 93.00 117 ASN A N 1
ATOM 919 C CA . ASN A 1 117 ? 7.472 3.067 2.663 1.00 93.00 117 ASN A CA 1
ATOM 920 C C . ASN A 1 117 ? 6.612 4.190 2.078 1.00 93.00 117 ASN A C 1
ATOM 922 O O . ASN A 1 117 ? 7.156 5.218 1.692 1.00 93.00 117 ASN A O 1
ATOM 926 N N . GLU A 1 118 ? 5.291 4.014 2.051 1.00 93.44 118 GLU A N 1
ATOM 927 C CA . GLU A 1 118 ? 4.362 4.984 1.459 1.00 93.44 118 GLU A CA 1
ATOM 928 C C . GLU A 1 118 ? 4.182 6.236 2.327 1.00 93.44 118 GLU A C 1
ATOM 930 O O . GLU A 1 118 ? 4.192 7.354 1.821 1.00 93.44 118 GLU A O 1
ATOM 935 N N . LEU A 1 119 ? 4.034 6.068 3.646 1.00 93.88 119 LEU A N 1
ATOM 936 C CA . LEU A 1 119 ? 3.778 7.186 4.564 1.00 93.88 119 LEU A CA 1
ATOM 937 C C . LEU A 1 119 ? 5.048 7.730 5.230 1.00 93.88 119 LEU A C 1
ATOM 939 O O . LEU A 1 119 ? 4.982 8.713 5.963 1.00 93.88 119 LEU A O 1
ATOM 943 N N . ASN A 1 120 ? 6.204 7.090 5.023 1.00 94.69 120 ASN A N 1
ATOM 944 C CA . ASN A 1 120 ? 7.471 7.429 5.680 1.00 94.69 120 ASN A CA 1
ATOM 945 C C . ASN A 1 120 ? 7.378 7.455 7.227 1.00 94.69 120 ASN A C 1
ATOM 947 O O . ASN A 1 120 ? 8.048 8.235 7.908 1.00 94.69 120 ASN A O 1
ATOM 951 N N . ILE A 1 121 ? 6.532 6.593 7.803 1.00 95.12 121 ILE A N 1
ATOM 952 C CA . ILE A 1 121 ? 6.334 6.467 9.255 1.00 95.12 121 ILE A CA 1
ATOM 953 C C . ILE A 1 121 ? 7.225 5.333 9.792 1.00 95.12 121 ILE A C 1
ATOM 955 O O . ILE A 1 121 ? 7.262 4.256 9.197 1.00 95.12 121 ILE A O 1
ATOM 959 N N . PRO A 1 122 ? 7.894 5.492 10.953 1.00 95.62 122 PRO A N 1
ATOM 960 C CA . PRO A 1 122 ? 8.672 4.413 11.554 1.00 95.62 122 PRO A CA 1
ATOM 961 C C . PRO A 1 122 ? 7.836 3.156 11.839 1.00 95.62 122 PRO A C 1
ATOM 963 O O . PRO A 1 122 ? 6.733 3.237 12.386 1.00 95.62 122 PRO A O 1
ATOM 966 N N . GLU A 1 123 ? 8.408 1.980 11.575 1.00 93.12 123 GLU A N 1
ATOM 967 C CA . GLU A 1 123 ? 7.746 0.674 11.732 1.00 93.12 123 GLU A CA 1
ATOM 968 C C . GLU A 1 123 ? 7.096 0.488 13.118 1.00 93.12 123 GLU A C 1
ATOM 970 O O . GLU A 1 123 ? 5.949 0.051 13.240 1.00 93.12 123 GLU A O 1
ATOM 975 N N . ALA A 1 124 ? 7.796 0.886 14.186 1.00 95.19 124 ALA A N 1
ATOM 976 C CA . ALA A 1 124 ? 7.283 0.790 15.552 1.00 95.19 124 ALA A CA 1
ATOM 977 C C . ALA A 1 124 ? 6.000 1.614 15.761 1.00 95.19 124 ALA A C 1
ATOM 979 O O . ALA A 1 124 ? 5.084 1.176 16.463 1.00 95.19 124 ALA A O 1
ATOM 980 N N . THR A 1 125 ? 5.918 2.796 15.148 1.00 96.06 125 THR A N 1
ATOM 981 C CA . THR A 1 125 ? 4.739 3.666 15.206 1.00 96.06 125 THR A CA 1
ATOM 982 C C . THR A 1 125 ? 3.574 3.039 14.448 1.00 96.06 125 THR A C 1
ATOM 984 O O . THR A 1 125 ? 2.455 3.035 14.960 1.00 96.06 125 THR A O 1
ATOM 987 N N . ILE A 1 126 ? 3.838 2.412 13.299 1.00 96.25 126 ILE A N 1
ATOM 988 C CA . ILE A 1 126 ? 2.822 1.697 12.515 1.00 96.25 126 ILE A CA 1
ATOM 989 C C . ILE A 1 126 ? 2.236 0.540 13.316 1.00 96.25 126 ILE A C 1
ATOM 991 O O . ILE A 1 126 ? 1.019 0.432 13.423 1.00 96.25 126 ILE A O 1
ATOM 995 N N . TYR A 1 127 ? 3.057 -0.292 13.962 1.00 95.31 127 TYR A N 1
ATOM 996 C CA . TYR A 1 127 ? 2.524 -1.378 14.794 1.00 95.31 127 TYR A CA 1
ATOM 997 C C . TYR A 1 127 ? 1.710 -0.873 15.989 1.00 95.31 127 TYR A C 1
ATOM 999 O O . TYR A 1 127 ? 0.717 -1.505 16.358 1.00 95.31 127 TYR A O 1
ATOM 1007 N N . ARG A 1 128 ? 2.080 0.267 16.588 1.00 95.75 128 ARG A N 1
ATOM 1008 C CA . ARG A 1 128 ? 1.266 0.911 17.634 1.00 95.75 128 ARG A CA 1
ATOM 1009 C C . ARG A 1 128 ? -0.077 1.385 17.077 1.00 95.75 128 ARG A C 1
ATOM 1011 O O . ARG A 1 128 ? -1.104 1.126 17.706 1.00 95.75 128 ARG A O 1
ATOM 1018 N N . ALA A 1 129 ? -0.076 2.012 15.902 1.00 95.88 129 ALA A N 1
ATOM 1019 C CA . ALA A 1 129 ? -1.289 2.449 15.218 1.00 95.88 129 ALA A CA 1
ATOM 1020 C C . ALA A 1 129 ? -2.190 1.260 14.855 1.00 95.88 129 ALA A C 1
ATOM 1022 O O . ALA A 1 129 ? -3.355 1.241 15.238 1.00 95.88 129 ALA A O 1
ATOM 1023 N N . LEU A 1 130 ? -1.637 0.211 14.241 1.00 95.69 130 LEU A N 1
ATOM 1024 C CA . LEU A 1 130 ? -2.349 -1.026 13.906 1.00 95.69 130 LEU A CA 1
ATOM 1025 C C . LEU A 1 130 ? -2.933 -1.709 15.142 1.00 95.69 130 LEU A C 1
ATOM 1027 O O . LEU A 1 130 ? -4.080 -2.145 15.118 1.00 95.69 130 LEU A O 1
ATOM 1031 N N . LYS A 1 131 ? -2.186 -1.775 16.251 1.00 95.25 131 LYS A N 1
ATOM 1032 C CA . LYS A 1 131 ? -2.697 -2.330 17.513 1.00 95.25 131 LYS A CA 1
ATOM 1033 C C . LYS A 1 131 ? -3.911 -1.545 18.014 1.00 95.25 131 LYS A C 1
ATOM 1035 O O . LYS A 1 131 ? -4.874 -2.155 18.475 1.00 95.25 131 LYS A O 1
ATOM 1040 N N . ARG A 1 132 ? -3.876 -0.214 17.905 1.00 94.69 132 ARG A N 1
ATOM 1041 C CA . ARG A 1 132 ? -4.988 0.657 18.293 1.00 94.69 132 ARG A CA 1
ATOM 1042 C C . ARG A 1 132 ? -6.188 0.497 17.356 1.00 94.69 132 ARG A C 1
ATOM 1044 O O . ARG A 1 132 ? -7.287 0.266 17.848 1.00 94.69 132 ARG A O 1
ATOM 1051 N N . LEU A 1 133 ? -5.986 0.521 16.039 1.00 94.62 133 LEU A N 1
ATOM 1052 C CA . LEU A 1 133 ? -7.047 0.289 15.047 1.00 94.62 133 LEU A CA 1
ATOM 1053 C C . LEU A 1 133 ? -7.702 -1.086 15.221 1.00 94.62 133 LEU A C 1
ATOM 1055 O O . LEU A 1 133 ? -8.924 -1.193 15.216 1.00 94.62 133 LEU A O 1
ATOM 1059 N N . ARG A 1 134 ? -6.900 -2.122 15.491 1.00 94.81 134 ARG A N 1
ATOM 1060 C CA . ARG A 1 134 ? -7.389 -3.467 15.814 1.00 94.81 134 ARG A CA 1
ATOM 1061 C C . ARG A 1 134 ? -8.230 -3.488 17.087 1.00 94.81 134 ARG A C 1
ATOM 1063 O O . ARG A 1 134 ? -9.255 -4.156 17.118 1.00 94.81 134 ARG A O 1
ATOM 1070 N N . SER A 1 135 ? -7.817 -2.774 18.138 1.00 93.75 135 SER A N 1
ATOM 1071 C CA . SER A 1 135 ? -8.600 -2.703 19.384 1.00 93.75 135 SER A CA 1
ATOM 1072 C C . SER A 1 135 ? -9.959 -2.020 19.205 1.00 93.75 135 SER A C 1
ATOM 1074 O O . SER A 1 135 ? -10.869 -2.279 19.983 1.00 93.75 135 SER A O 1
ATOM 1076 N N . MET A 1 136 ? -10.100 -1.190 18.167 1.00 91.56 136 MET A N 1
ATOM 1077 C CA . MET A 1 136 ? -11.358 -0.548 17.779 1.00 91.56 136 MET A CA 1
ATOM 1078 C C . MET A 1 136 ? -12.184 -1.391 16.793 1.00 91.56 136 MET A C 1
ATOM 1080 O O . MET A 1 136 ? -13.255 -0.952 16.398 1.00 91.56 136 MET A O 1
ATOM 1084 N N . GLY A 1 137 ? -11.702 -2.569 16.377 1.00 90.75 137 GLY A N 1
ATOM 1085 C CA . GLY A 1 137 ? -12.392 -3.451 15.426 1.00 90.75 137 GLY A CA 1
ATOM 1086 C C . GLY A 1 137 ? -12.249 -3.065 13.950 1.00 90.75 137 GLY A C 1
ATOM 1087 O O . GLY A 1 137 ? -12.668 -3.824 13.094 1.00 90.75 137 GLY A O 1
ATOM 1088 N N . ILE A 1 138 ? -11.593 -1.944 13.638 1.00 92.50 138 ILE A N 1
ATOM 1089 C CA . ILE A 1 138 ? -11.534 -1.380 12.276 1.00 92.50 138 ILE A CA 1
ATOM 1090 C C . ILE A 1 138 ? -10.698 -2.245 11.329 1.00 92.50 138 ILE A C 1
ATOM 1092 O O . ILE A 1 138 ? -11.010 -2.385 10.149 1.00 92.50 138 ILE A O 1
ATOM 1096 N N . VAL A 1 139 ? -9.581 -2.770 11.841 1.00 94.50 139 VAL A N 1
ATOM 1097 C CA . VAL A 1 139 ? -8.578 -3.478 11.042 1.00 94.50 139 VAL A CA 1
ATOM 1098 C C . VAL A 1 139 ? -8.335 -4.862 11.621 1.00 94.50 139 VAL A C 1
ATOM 1100 O O . VAL A 1 139 ? -8.045 -5.021 12.813 1.00 94.50 139 VAL A O 1
ATOM 1103 N N . LEU A 1 140 ? -8.383 -5.867 10.752 1.00 93.44 140 LEU A N 1
ATOM 1104 C CA . LEU A 1 140 ? -8.213 -7.272 11.091 1.00 93.44 140 LEU A CA 1
ATOM 1105 C C . LEU A 1 140 ? -7.003 -7.872 10.357 1.00 93.44 140 LEU A C 1
ATOM 1107 O O . LEU A 1 140 ? -6.669 -7.460 9.245 1.00 93.44 140 LEU A O 1
ATOM 1111 N N . PRO A 1 141 ? -6.305 -8.848 10.963 1.00 92.94 141 PRO A N 1
ATOM 1112 C CA . PRO A 1 141 ? -5.267 -9.593 10.264 1.00 92.94 141 PRO A CA 1
ATOM 1113 C C . PRO A 1 141 ? -5.918 -10.550 9.256 1.00 92.94 141 PRO A C 1
ATOM 1115 O O . PRO A 1 141 ? -6.526 -11.541 9.653 1.00 92.94 141 PRO A O 1
ATOM 1118 N N . ALA A 1 142 ? -5.774 -10.271 7.961 1.00 89.56 142 ALA A N 1
ATOM 1119 C CA . ALA A 1 142 ? -6.412 -11.045 6.895 1.00 89.56 142 ALA A CA 1
ATOM 1120 C C . ALA A 1 142 ? -5.579 -12.261 6.476 1.00 89.56 142 ALA A C 1
ATOM 1122 O O . ALA A 1 142 ? -6.081 -13.378 6.384 1.00 89.56 142 ALA A O 1
ATOM 1123 N N . LEU A 1 143 ? -4.282 -12.055 6.228 1.00 89.44 143 LEU A N 1
ATOM 1124 C CA . LEU A 1 143 ? -3.411 -13.092 5.678 1.00 89.44 143 LEU A CA 1
ATOM 1125 C C . LEU A 1 143 ? -2.003 -12.988 6.255 1.00 89.44 143 LEU A C 1
ATOM 1127 O O . LEU A 1 143 ? -1.428 -11.907 6.344 1.00 89.44 143 LEU A O 1
ATOM 1131 N N . LYS A 1 144 ? -1.398 -14.124 6.599 1.00 85.56 144 LYS A N 1
ATOM 1132 C CA . LYS A 1 144 ? 0.045 -14.192 6.865 1.00 85.56 144 LYS A CA 1
ATOM 1133 C C . LYS A 1 144 ? 0.765 -14.552 5.574 1.00 85.56 144 LYS A C 1
ATOM 1135 O O . LYS A 1 144 ? 0.460 -15.583 4.978 1.00 85.56 144 LYS A O 1
ATOM 1140 N N . ALA A 1 145 ? 1.729 -13.733 5.164 1.00 80.81 145 ALA A N 1
ATOM 1141 C CA . ALA A 1 145 ? 2.487 -13.967 3.943 1.00 80.81 145 ALA A CA 1
ATOM 1142 C C . ALA A 1 145 ? 3.192 -15.332 3.971 1.00 80.81 145 ALA A C 1
ATOM 1144 O O . ALA A 1 145 ? 3.581 -15.844 5.030 1.00 80.81 145 ALA A O 1
ATOM 1145 N N . SER A 1 146 ? 3.358 -15.931 2.793 1.00 74.81 146 SER A N 1
ATOM 1146 C CA . SER A 1 146 ? 3.985 -17.245 2.670 1.00 74.81 146 SER A CA 1
ATOM 1147 C C . SER A 1 146 ? 5.466 -17.194 3.067 1.00 74.81 146 SER A C 1
ATOM 1149 O O . SER A 1 146 ? 6.149 -16.180 2.898 1.00 74.81 146 SER A O 1
ATOM 1151 N N . LYS A 1 147 ? 5.980 -18.300 3.625 1.00 72.50 147 LYS A N 1
ATOM 1152 C CA . LYS A 1 147 ? 7.406 -18.404 3.954 1.00 72.50 147 LYS A CA 1
ATOM 1153 C C . LYS A 1 147 ? 8.199 -18.534 2.654 1.00 72.50 147 LYS A C 1
ATOM 1155 O O . LYS A 1 147 ? 7.976 -19.469 1.890 1.00 72.50 147 LYS A O 1
ATOM 1160 N N . VAL A 1 148 ? 9.171 -17.652 2.451 1.00 70.94 148 VAL A N 1
ATOM 1161 C CA . VAL A 1 148 ? 10.142 -17.790 1.360 1.00 70.94 148 VAL A CA 1
ATOM 1162 C C . VAL A 1 148 ? 11.005 -19.031 1.614 1.00 70.94 148 VAL A C 1
ATOM 1164 O O . VAL A 1 148 ? 11.553 -19.191 2.705 1.00 70.94 148 VAL A O 1
ATOM 1167 N N . LYS A 1 149 ? 11.131 -19.915 0.612 1.00 66.44 149 LYS A N 1
ATOM 1168 C CA . LYS A 1 149 ? 11.751 -21.252 0.737 1.00 66.44 149 LYS A CA 1
ATOM 1169 C C . LYS A 1 149 ? 13.179 -21.247 1.318 1.00 66.44 149 LYS A C 1
ATOM 1171 O O . LYS A 1 149 ? 13.562 -22.224 1.950 1.00 66.44 149 LYS A O 1
ATOM 1176 N N . HIS A 1 150 ? 13.929 -20.150 1.170 1.00 67.44 150 HIS A N 1
ATOM 1177 C CA . HIS A 1 150 ? 15.333 -20.039 1.597 1.00 67.44 150 HIS A CA 1
ATOM 1178 C C . HIS A 1 150 ? 15.603 -18.967 2.667 1.00 67.44 150 HIS A C 1
ATOM 1180 O O . HIS 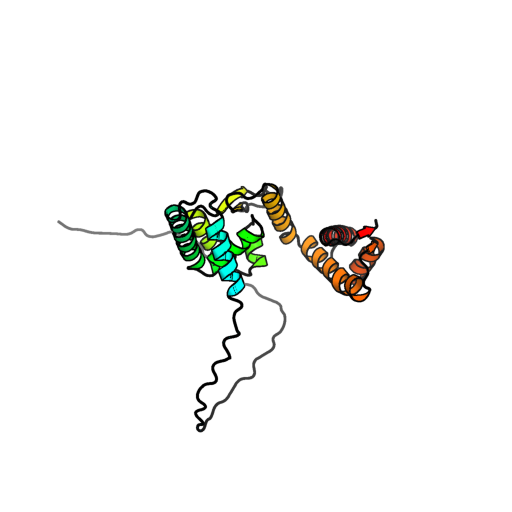A 1 150 ? 16.761 -18.635 2.918 1.00 67.44 150 HIS A O 1
ATOM 1186 N N . SER A 1 151 ? 14.577 -18.401 3.315 1.00 72.38 151 SER A N 1
ATOM 1187 C CA . SER A 1 151 ? 14.817 -17.417 4.378 1.00 72.38 151 SER A CA 1
ATOM 1188 C C . SER A 1 151 ? 15.241 -18.098 5.686 1.00 72.38 151 SER A C 1
ATOM 1190 O O . SER A 1 151 ? 14.619 -19.064 6.138 1.00 72.38 151 SER A O 1
ATOM 1192 N N . LYS A 1 152 ? 16.300 -17.574 6.323 1.00 65.50 152 LYS A N 1
ATOM 1193 C CA . LYS A 1 152 ? 16.902 -18.112 7.563 1.00 65.50 152 LYS A CA 1
ATOM 1194 C C . LYS A 1 152 ? 16.064 -17.888 8.840 1.00 65.50 152 LYS A C 1
ATOM 1196 O O . LYS A 1 152 ? 16.561 -18.100 9.939 1.00 65.50 152 LYS A O 1
ATOM 1201 N N . GLY A 1 153 ? 14.784 -17.538 8.704 1.00 65.50 153 GLY A N 1
ATOM 1202 C CA . GLY A 1 153 ? 13.858 -17.333 9.819 1.00 65.50 153 GLY A CA 1
ATOM 1203 C C . GLY A 1 153 ? 13.597 -15.858 10.128 1.00 65.50 153 GLY A C 1
ATOM 1204 O O . GLY A 1 153 ? 14.469 -15.010 9.987 1.00 65.50 153 GLY A O 1
ATOM 1205 N N . GLY A 1 154 ? 12.351 -15.574 10.501 1.00 75.00 154 GLY A N 1
ATOM 1206 C CA . GLY A 1 154 ? 11.815 -14.254 10.827 1.00 75.00 154 GLY A CA 1
ATOM 1207 C C . GLY A 1 154 ? 10.285 -14.327 10.935 1.00 75.00 154 GLY A C 1
ATOM 1208 O O . GLY A 1 154 ? 9.684 -15.263 10.387 1.00 75.00 154 GLY A O 1
ATOM 1209 N N . PRO A 1 155 ? 9.636 -13.401 11.661 1.00 76.81 155 PRO A N 1
ATOM 1210 C CA . PRO A 1 155 ? 8.181 -13.345 11.718 1.00 76.81 155 PRO A CA 1
ATOM 1211 C C . PRO A 1 155 ? 7.615 -13.107 10.314 1.00 76.81 155 PRO A C 1
ATOM 1213 O O . PRO A 1 155 ? 8.123 -12.290 9.549 1.00 76.81 155 PRO A O 1
ATOM 1216 N N . ARG A 1 156 ? 6.566 -13.853 9.955 1.00 83.00 156 ARG A N 1
ATOM 1217 C CA . ARG A 1 156 ? 5.915 -13.693 8.649 1.00 83.00 156 ARG A CA 1
ATOM 1218 C C . ARG A 1 156 ? 5.149 -12.367 8.634 1.00 83.00 156 ARG A C 1
ATOM 1220 O O . ARG A 1 156 ? 4.363 -12.149 9.564 1.00 83.00 156 ARG A O 1
ATOM 1227 N N . PRO A 1 157 ? 5.323 -11.518 7.606 1.00 87.94 157 PRO A N 1
ATOM 1228 C CA . PRO A 1 157 ? 4.572 -10.279 7.529 1.00 87.94 157 PRO A CA 1
ATOM 1229 C C . PRO A 1 157 ? 3.080 -10.598 7.455 1.00 87.94 157 PRO A C 1
ATOM 1231 O O . PRO A 1 157 ? 2.650 -11.536 6.778 1.00 87.94 157 PRO A O 1
ATOM 1234 N N . THR A 1 158 ? 2.298 -9.850 8.225 1.00 92.94 158 THR A N 1
ATOM 1235 C CA . THR A 1 158 ? 0.840 -9.976 8.254 1.00 92.94 158 THR A CA 1
ATOM 1236 C C . THR A 1 158 ? 0.251 -8.875 7.386 1.00 92.94 158 THR A C 1
ATOM 1238 O O . THR A 1 158 ? 0.609 -7.706 7.540 1.00 92.94 158 THR A O 1
ATOM 1241 N N . VAL A 1 159 ? -0.621 -9.265 6.463 1.00 94.75 159 VAL A N 1
ATOM 1242 C CA . VAL A 1 159 ? -1.491 -8.363 5.718 1.00 94.75 159 VAL A CA 1
ATOM 1243 C C . VAL A 1 159 ? -2.665 -8.032 6.623 1.00 94.75 159 VAL A C 1
ATOM 1245 O O . VAL A 1 159 ? -3.378 -8.920 7.099 1.00 94.75 159 VAL A O 1
ATOM 1248 N N . TRP A 1 160 ? -2.825 -6.749 6.881 1.00 96.00 160 TRP A N 1
ATOM 1249 C CA . TRP A 1 160 ? -3.931 -6.174 7.620 1.00 96.00 160 TRP A CA 1
ATOM 1250 C C . TRP A 1 160 ? -4.957 -5.665 6.613 1.00 96.00 160 TRP A C 1
ATOM 1252 O O . TRP A 1 160 ? -4.576 -5.184 5.548 1.00 96.00 160 TRP A O 1
ATOM 1262 N N . ALA A 1 161 ? -6.238 -5.793 6.923 1.00 96.00 161 ALA A N 1
ATOM 1263 C CA . ALA A 1 161 ? -7.318 -5.358 6.049 1.00 96.00 161 ALA A CA 1
ATOM 1264 C C . ALA A 1 161 ? -8.404 -4.651 6.855 1.00 96.00 161 ALA A C 1
ATOM 1266 O O . ALA A 1 161 ? -8.594 -4.958 8.038 1.00 96.00 161 ALA A O 1
ATOM 1267 N N . LEU A 1 162 ? -9.089 -3.711 6.212 1.00 94.62 162 LEU A N 1
ATOM 1268 C CA . LEU A 1 162 ? -10.279 -3.080 6.756 1.00 94.62 162 LEU A CA 1
ATOM 1269 C C . LEU A 1 162 ? -11.411 -4.114 6.860 1.00 94.62 162 LEU A C 1
ATOM 1271 O O . LEU A 1 162 ? -11.479 -5.080 6.092 1.00 94.62 162 LEU A O 1
ATOM 1275 N N . GLU A 1 163 ? -12.306 -3.929 7.822 1.00 89.75 163 GLU A N 1
ATOM 1276 C CA . GLU A 1 163 ? -13.530 -4.720 7.904 1.00 89.75 163 GLU A CA 1
ATOM 1277 C C . GLU A 1 163 ? -14.383 -4.507 6.638 1.00 89.75 163 GLU A C 1
ATOM 1279 O O . GLU A 1 163 ? -14.794 -3.391 6.334 1.00 89.75 163 GLU A O 1
ATOM 1284 N N . GLY A 1 164 ? -14.612 -5.577 5.870 1.00 88.12 164 GLY A N 1
ATOM 1285 C CA . GLY A 1 164 ? -15.321 -5.519 4.583 1.00 88.12 164 GLY A CA 1
ATOM 1286 C C . GLY A 1 164 ? -14.424 -5.448 3.342 1.00 88.12 164 GLY A C 1
ATOM 1287 O O . GLY A 1 164 ? -14.944 -5.428 2.229 1.00 88.12 164 GLY A O 1
ATOM 1288 N N . SER A 1 165 ? -13.097 -5.461 3.502 1.00 91.44 165 SER A N 1
ATOM 1289 C CA . SER A 1 165 ? -12.174 -5.506 2.364 1.00 91.44 165 SER A CA 1
ATOM 1290 C C . SER A 1 165 ? -12.344 -6.744 1.490 1.00 91.44 165 SER A C 1
ATOM 1292 O O . SER A 1 165 ? -12.559 -7.862 1.968 1.00 91.44 165 SER A O 1
ATOM 1294 N N . THR A 1 166 ? -12.173 -6.546 0.185 1.00 94.25 166 THR A N 1
ATOM 1295 C CA . THR A 1 166 ? -12.292 -7.616 -0.809 1.00 94.25 166 THR A CA 1
ATOM 1296 C C . THR A 1 166 ? -11.045 -8.501 -0.838 1.00 94.25 166 THR A C 1
ATOM 1298 O O . THR A 1 166 ? -9.933 -8.090 -0.500 1.00 94.25 166 THR A O 1
ATOM 1301 N N . THR A 1 167 ? -11.189 -9.743 -1.304 1.00 93.06 167 THR A N 1
ATOM 1302 C CA . THR A 1 167 ? -10.039 -10.646 -1.489 1.00 93.06 167 THR A CA 1
ATOM 1303 C C . THR A 1 167 ? -9.039 -10.11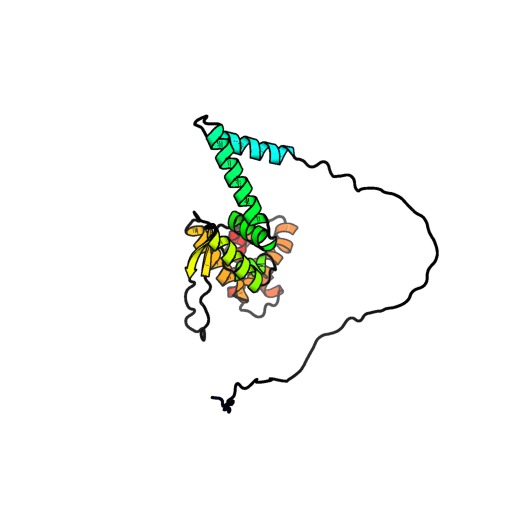2 -2.517 1.00 93.06 167 THR A C 1
ATOM 1305 O O . THR A 1 167 ? -7.845 -10.401 -2.428 1.00 93.06 167 THR A O 1
ATOM 1308 N N . GLU A 1 168 ? -9.507 -9.314 -3.479 1.00 92.88 168 GLU A N 1
ATOM 1309 C CA . GLU A 1 168 ? -8.666 -8.665 -4.485 1.00 92.88 168 GLU A CA 1
ATOM 1310 C C . GLU A 1 168 ? -7.753 -7.604 -3.874 1.00 92.88 168 GLU A C 1
ATOM 1312 O O . GLU A 1 168 ? -6.566 -7.570 -4.200 1.00 92.88 168 GLU A O 1
ATOM 1317 N N . GLU A 1 169 ? -8.268 -6.783 -2.955 1.00 93.25 169 GLU A N 1
ATOM 1318 C CA . GLU A 1 169 ? -7.469 -5.815 -2.197 1.00 93.25 169 GLU A CA 1
ATOM 1319 C C . GLU A 1 169 ? -6.348 -6.516 -1.440 1.00 93.25 169 GLU A C 1
ATOM 1321 O O . GLU A 1 169 ? -5.186 -6.130 -1.571 1.00 93.25 169 GLU A O 1
ATOM 1326 N N . VAL A 1 170 ? -6.672 -7.600 -0.729 1.00 93.88 170 VAL A N 1
ATOM 1327 C CA . VAL A 1 170 ? -5.690 -8.388 0.033 1.00 93.88 170 VAL A CA 1
ATOM 1328 C C . VAL A 1 170 ? -4.612 -8.961 -0.889 1.00 93.88 170 VAL A C 1
ATOM 1330 O O . VAL A 1 170 ? -3.418 -8.910 -0.573 1.00 93.88 170 VAL A O 1
ATOM 1333 N N . ALA A 1 171 ? -5.000 -9.470 -2.061 1.00 92.00 171 ALA A N 1
ATOM 1334 C CA . ALA A 1 171 ? -4.060 -9.969 -3.058 1.00 92.00 171 ALA A CA 1
ATOM 1335 C C . ALA A 1 171 ? -3.201 -8.849 -3.675 1.00 92.00 171 ALA A C 1
ATOM 1337 O O . ALA A 1 171 ? -2.015 -9.064 -3.937 1.00 92.00 171 ALA A O 1
ATOM 1338 N N . ARG A 1 172 ? -3.760 -7.651 -3.907 1.00 92.06 172 ARG A N 1
ATOM 1339 C CA . ARG A 1 172 ? -3.006 -6.463 -4.351 1.00 92.06 172 ARG A CA 1
ATOM 1340 C C . ARG A 1 172 ? -1.974 -6.047 -3.307 1.00 92.06 172 ARG A C 1
ATOM 1342 O O . ARG A 1 172 ? -0.803 -5.918 -3.649 1.00 92.06 172 ARG A O 1
ATOM 1349 N N . ALA A 1 173 ? -2.365 -5.944 -2.039 1.00 93.25 173 ALA A N 1
ATOM 1350 C CA . ALA A 1 173 ? -1.462 -5.590 -0.946 1.00 93.25 173 ALA A CA 1
ATOM 1351 C C . ALA A 1 173 ? -0.294 -6.577 -0.806 1.00 93.25 173 ALA A C 1
ATOM 1353 O O . ALA A 1 173 ? 0.847 -6.177 -0.565 1.00 93.25 173 ALA A O 1
ATOM 1354 N N . LEU A 1 174 ? -0.558 -7.874 -0.992 1.00 91.50 174 LEU A N 1
ATOM 1355 C CA . LEU A 1 174 ? 0.484 -8.895 -0.972 1.00 91.50 174 LEU A CA 1
ATOM 1356 C C . LEU A 1 174 ? 1.438 -8.775 -2.172 1.00 91.50 174 LEU A C 1
ATOM 1358 O O . LEU A 1 174 ? 2.651 -8.904 -1.997 1.00 91.50 174 LEU A O 1
ATOM 1362 N N . ARG A 1 175 ? 0.915 -8.510 -3.377 1.00 90.62 175 ARG A N 1
ATOM 1363 C CA . ARG A 1 175 ? 1.736 -8.254 -4.574 1.00 90.62 175 ARG A CA 1
ATOM 1364 C C . ARG A 1 175 ? 2.644 -7.043 -4.371 1.00 90.62 175 ARG A C 1
ATOM 1366 O O . ARG A 1 175 ? 3.853 -7.186 -4.535 1.00 90.62 175 ARG A O 1
ATOM 1373 N N . LEU A 1 176 ? 2.085 -5.921 -3.913 1.00 91.06 176 LEU A N 1
ATOM 1374 C CA . LEU A 1 176 ? 2.830 -4.695 -3.605 1.00 91.06 176 LEU A CA 1
ATOM 1375 C C . LEU A 1 176 ? 3.936 -4.944 -2.575 1.00 91.06 176 LEU A C 1
ATOM 1377 O O . LEU A 1 176 ? 5.072 -4.510 -2.751 1.00 91.06 176 LEU A O 1
ATOM 1381 N N . HIS A 1 177 ? 3.644 -5.711 -1.521 1.00 91.38 177 HIS A N 1
ATOM 1382 C CA . HIS A 1 177 ? 4.646 -6.079 -0.523 1.00 91.38 177 HIS A CA 1
ATOM 1383 C C . HIS A 1 177 ? 5.854 -6.797 -1.147 1.00 91.38 177 HIS A C 1
ATOM 1385 O O . HIS A 1 177 ? 6.997 -6.426 -0.883 1.00 91.38 177 HIS A O 1
ATOM 1391 N N . TYR A 1 178 ? 5.625 -7.805 -1.993 1.00 88.69 178 TYR A N 1
ATOM 1392 C CA . TYR A 1 178 ? 6.718 -8.528 -2.651 1.00 88.69 178 TYR A CA 1
ATOM 1393 C C . TYR A 1 178 ? 7.449 -7.686 -3.703 1.00 88.69 178 TYR A C 1
ATOM 1395 O O . TYR A 1 178 ? 8.663 -7.827 -3.852 1.00 88.69 178 TYR A O 1
ATOM 1403 N N . GLN A 1 179 ? 6.732 -6.806 -4.400 1.00 89.31 179 GLN A N 1
ATOM 1404 C CA . GLN A 1 179 ? 7.303 -5.850 -5.344 1.00 89.31 179 GLN A CA 1
ATOM 1405 C C . GLN A 1 179 ? 8.300 -4.918 -4.642 1.00 89.31 179 GLN A C 1
ATOM 1407 O O . GLN A 1 179 ? 9.464 -4.872 -5.033 1.00 89.31 179 GLN A O 1
ATOM 1412 N N . MET A 1 180 ? 7.914 -4.289 -3.530 1.00 88.69 180 MET A N 1
ATOM 1413 C CA . MET A 1 180 ? 8.808 -3.396 -2.778 1.00 88.69 180 MET A CA 1
ATOM 1414 C C . MET A 1 180 ? 10.005 -4.092 -2.130 1.00 88.69 180 MET A C 1
ATOM 1416 O O . MET A 1 180 ? 11.028 -3.457 -1.886 1.00 88.69 180 MET A O 1
ATOM 1420 N N . LEU A 1 181 ? 9.900 -5.385 -1.820 1.00 87.00 181 LEU A N 1
ATOM 1421 C CA . LEU A 1 181 ? 11.030 -6.153 -1.293 1.00 87.00 181 LEU A CA 1
ATOM 1422 C C . LEU A 1 181 ? 12.065 -6.508 -2.367 1.00 87.00 181 LEU A C 1
ATOM 1424 O O . LEU A 1 181 ? 13.191 -6.864 -2.024 1.00 87.00 181 LEU A O 1
ATOM 1428 N N . SER A 1 182 ? 11.700 -6.460 -3.650 1.00 87.31 182 SER A N 1
ATOM 1429 C CA . SER A 1 182 ? 12.562 -6.872 -4.754 1.00 87.31 182 SER A CA 1
ATOM 1430 C C . SER A 1 182 ? 13.362 -5.685 -5.304 1.00 87.31 182 SER A C 1
ATOM 1432 O O . SER A 1 182 ? 12.786 -4.813 -5.957 1.00 87.31 182 SER A O 1
ATOM 1434 N N . PRO A 1 183 ? 14.705 -5.664 -5.169 1.00 88.25 183 PRO A N 1
ATOM 1435 C CA . PRO A 1 183 ? 15.525 -4.601 -5.755 1.00 88.25 183 PRO A CA 1
ATOM 1436 C C . PRO A 1 183 ? 15.386 -4.520 -7.278 1.00 88.25 183 PRO A C 1
ATOM 1438 O O . PRO A 1 183 ? 15.453 -3.436 -7.848 1.00 88.25 183 PRO A O 1
ATOM 1441 N N . LYS A 1 184 ? 15.156 -5.666 -7.939 1.00 91.19 184 LYS A N 1
ATOM 1442 C CA . LYS A 1 184 ? 14.903 -5.719 -9.384 1.00 91.19 184 LYS A CA 1
ATOM 1443 C C . LYS A 1 184 ? 13.643 -4.943 -9.757 1.00 91.19 184 LYS A C 1
ATOM 1445 O O . LYS A 1 184 ? 13.652 -4.232 -10.753 1.00 91.19 184 LYS A O 1
ATOM 1450 N N . PHE A 1 185 ? 12.586 -5.080 -8.957 1.00 90.75 185 PHE A N 1
ATOM 1451 C CA . PHE A 1 185 ? 11.325 -4.395 -9.209 1.00 90.75 185 PHE A CA 1
ATOM 1452 C C . PHE A 1 185 ? 11.470 -2.888 -9.011 1.00 90.75 185 PHE A C 1
ATOM 1454 O O . PHE A 1 185 ? 11.119 -2.142 -9.910 1.00 90.75 185 PHE A O 1
ATOM 1461 N N . LEU A 1 186 ? 12.093 -2.446 -7.913 1.00 88.44 186 LEU A N 1
ATOM 1462 C CA . LEU A 1 186 ? 12.333 -1.016 -7.664 1.00 88.44 186 LEU A CA 1
ATOM 1463 C C . LEU A 1 186 ? 13.137 -0.352 -8.789 1.00 88.44 186 LEU A C 1
ATOM 1465 O O . LEU A 1 186 ? 12.908 0.799 -9.149 1.00 88.44 186 LEU A O 1
ATOM 1469 N N . VAL A 1 187 ? 14.113 -1.071 -9.344 1.00 92.00 187 VAL A N 1
ATOM 1470 C CA . VAL A 1 187 ? 14.904 -0.566 -10.468 1.00 92.00 187 VAL A CA 1
ATOM 1471 C C . VAL A 1 187 ? 14.105 -0.571 -11.771 1.00 92.00 187 VAL A C 1
ATOM 1473 O O . VAL A 1 187 ? 14.223 0.374 -12.548 1.00 92.00 187 VAL A O 1
ATOM 1476 N N . ALA A 1 188 ? 13.273 -1.586 -12.002 1.00 92.25 188 ALA A N 1
ATOM 1477 C CA . ALA A 1 188 ? 12.383 -1.629 -13.156 1.00 92.25 188 ALA A CA 1
ATOM 1478 C C . ALA A 1 188 ? 11.307 -0.536 -13.113 1.00 92.25 188 ALA A C 1
ATOM 1480 O O . ALA A 1 188 ? 11.046 0.084 -14.135 1.00 92.25 188 ALA A O 1
ATOM 1481 N N . GLU A 1 189 ? 10.738 -0.253 -11.943 1.00 90.75 189 GLU A N 1
ATOM 1482 C CA . GLU A 1 189 ? 9.777 0.830 -11.729 1.00 90.75 189 GLU A CA 1
ATOM 1483 C C . GLU A 1 189 ? 10.407 2.195 -12.022 1.00 90.75 189 GLU A C 1
ATOM 1485 O O . GLU A 1 189 ? 9.839 2.985 -12.770 1.00 90.75 189 GLU A O 1
ATOM 1490 N N . LYS A 1 190 ? 11.632 2.442 -11.534 1.00 91.44 190 LYS A N 1
ATOM 1491 C CA . LYS A 1 190 ? 12.389 3.654 -11.883 1.00 91.44 190 LYS A CA 1
ATOM 1492 C C . LYS A 1 190 ? 12.622 3.769 -13.385 1.00 91.44 190 LYS A C 1
ATOM 1494 O O . LYS A 1 190 ? 12.393 4.832 -13.944 1.00 91.44 190 LYS A O 1
ATOM 1499 N N . ALA A 1 191 ? 13.043 2.683 -14.033 1.00 92.12 191 ALA A N 1
ATOM 1500 C CA . ALA A 1 191 ? 13.244 2.669 -15.479 1.00 92.12 191 ALA A CA 1
ATOM 1501 C C . ALA A 1 191 ? 11.937 2.950 -16.238 1.00 92.12 191 ALA A C 1
ATOM 1503 O O . ALA A 1 191 ? 11.929 3.741 -17.176 1.00 92.12 191 ALA A O 1
ATOM 1504 N N . ALA A 1 192 ? 10.826 2.350 -15.810 1.00 92.81 192 ALA A N 1
ATOM 1505 C CA . ALA A 1 192 ? 9.515 2.580 -16.403 1.00 92.81 192 ALA A CA 1
ATOM 1506 C C . ALA A 1 192 ? 9.037 4.025 -16.205 1.00 92.81 192 ALA A C 1
ATOM 1508 O O . ALA A 1 192 ? 8.505 4.618 -17.140 1.00 92.81 192 ALA A O 1
ATOM 1509 N N . GLN A 1 193 ? 9.276 4.616 -15.031 1.00 92.56 193 GLN A N 1
ATOM 1510 C CA . GLN A 1 193 ? 8.968 6.020 -14.773 1.00 92.56 193 GLN A CA 1
ATOM 1511 C C . GLN A 1 193 ? 9.816 6.958 -15.641 1.00 92.56 193 GLN A C 1
ATOM 1513 O O . GLN A 1 193 ? 9.290 7.906 -16.210 1.00 92.56 193 GLN A O 1
ATOM 1518 N N . THR A 1 194 ? 11.102 6.661 -15.841 1.00 92.12 194 THR A N 1
ATOM 1519 C CA . THR A 1 194 ? 11.935 7.423 -16.783 1.00 92.12 194 THR A CA 1
ATOM 1520 C C . THR A 1 194 ? 11.388 7.340 -18.210 1.00 92.12 194 THR A C 1
ATOM 1522 O O . THR A 1 194 ? 11.315 8.356 -18.893 1.00 92.12 194 THR A O 1
ATOM 1525 N N . ILE A 1 195 ? 10.930 6.165 -18.654 1.00 90.62 195 ILE A N 1
ATOM 1526 C CA . ILE A 1 195 ? 10.298 6.003 -19.974 1.00 90.62 195 ILE A CA 1
ATOM 1527 C C . ILE A 1 195 ? 9.001 6.825 -20.069 1.00 90.62 195 ILE A C 1
ATOM 1529 O O . ILE A 1 195 ? 8.768 7.501 -21.071 1.00 90.62 195 ILE A O 1
ATOM 1533 N N . LEU A 1 196 ? 8.171 6.805 -19.027 1.00 90.00 196 LEU A N 1
ATOM 1534 C CA . LEU A 1 196 ? 6.954 7.616 -18.929 1.00 90.00 196 LEU A CA 1
ATOM 1535 C C . LEU A 1 196 ? 7.244 9.116 -19.081 1.00 90.00 196 LEU A C 1
ATOM 1537 O O . LEU A 1 196 ? 6.607 9.809 -19.880 1.00 90.00 196 LEU A O 1
ATOM 1541 N N . ASP A 1 197 ? 8.232 9.608 -18.342 1.00 89.44 197 ASP A N 1
ATOM 1542 C CA . ASP A 1 197 ? 8.547 11.033 -18.275 1.00 89.44 197 ASP A CA 1
ATOM 1543 C C . ASP A 1 197 ? 9.282 11.513 -19.535 1.00 89.44 197 ASP A C 1
ATOM 1545 O O . ASP A 1 197 ? 9.020 12.603 -20.046 1.00 89.44 197 ASP A O 1
ATOM 1549 N N . GLU A 1 198 ? 10.210 10.714 -20.064 1.00 86.69 198 GLU A N 1
ATOM 1550 C CA . GLU A 1 198 ? 11.095 11.127 -21.155 1.00 86.69 198 GLU A CA 1
ATOM 1551 C C . GLU A 1 198 ? 10.602 10.740 -22.543 1.00 86.69 198 GLU A C 1
ATOM 1553 O O . GLU A 1 198 ? 10.859 11.475 -23.497 1.00 86.69 198 GLU A O 1
ATOM 1558 N N . TYR A 1 199 ? 9.911 9.611 -22.680 1.00 82.62 199 TYR A N 1
ATOM 1559 C CA . TYR A 1 199 ? 9.435 9.132 -23.974 1.00 82.62 199 TYR A CA 1
ATOM 1560 C C . TYR A 1 199 ? 7.977 9.525 -24.187 1.00 82.62 199 TYR A C 1
ATOM 1562 O O . TYR A 1 199 ? 7.665 10.259 -25.121 1.00 82.62 199 TYR A O 1
ATOM 1570 N N . ILE A 1 200 ? 7.098 9.083 -23.292 1.00 84.75 200 ILE A N 1
ATOM 1571 C CA . ILE A 1 200 ? 5.643 9.168 -23.470 1.00 84.75 200 ILE A CA 1
ATOM 1572 C C . ILE A 1 200 ? 5.162 10.604 -23.314 1.00 84.75 200 ILE A C 1
ATOM 1574 O O . ILE A 1 200 ? 4.557 11.150 -24.231 1.00 84.75 200 ILE A O 1
ATOM 1578 N N . THR A 1 201 ? 5.524 11.258 -22.210 1.00 85.31 201 THR A N 1
ATOM 1579 C CA . THR A 1 201 ? 5.077 12.629 -21.928 1.00 85.31 201 THR A CA 1
ATOM 1580 C C . THR A 1 201 ? 5.678 13.639 -22.909 1.00 85.31 201 THR A C 1
ATOM 1582 O O . THR A 1 201 ? 4.990 14.554 -23.355 1.00 85.31 201 THR A O 1
ATOM 1585 N N . LYS A 1 202 ? 6.951 13.474 -23.301 1.00 85.56 202 LYS A N 1
ATOM 1586 C CA . LYS A 1 202 ? 7.611 14.409 -24.234 1.00 85.56 202 LYS A CA 1
ATOM 1587 C C . LYS A 1 202 ? 7.177 14.221 -25.685 1.00 85.56 202 LYS A C 1
ATOM 1589 O O . LYS A 1 202 ? 7.145 15.199 -26.425 1.00 85.56 202 LYS A O 1
ATOM 1594 N N . ARG A 1 203 ? 6.896 12.987 -26.114 1.00 83.38 203 ARG A N 1
ATOM 1595 C CA . ARG A 1 203 ? 6.485 12.690 -27.499 1.00 83.38 203 ARG A CA 1
ATOM 1596 C C . ARG A 1 203 ? 4.968 12.637 -27.672 1.00 83.38 203 ARG A C 1
ATOM 1598 O O . ARG A 1 203 ? 4.515 12.625 -28.810 1.00 83.38 203 ARG A O 1
ATOM 1605 N N . ASN A 1 204 ? 4.216 12.638 -26.571 1.00 84.00 204 ASN A N 1
ATOM 1606 C CA . ASN A 1 204 ? 2.762 12.509 -26.524 1.00 84.00 204 ASN A CA 1
ATOM 1607 C C . ASN A 1 204 ? 2.268 11.235 -27.239 1.00 84.00 204 ASN A C 1
ATOM 1609 O O . ASN A 1 204 ? 1.447 11.303 -28.153 1.00 84.00 204 ASN A O 1
ATOM 1613 N N . VAL A 1 205 ? 2.836 10.082 -26.863 1.00 84.75 205 VAL A N 1
ATOM 1614 C CA . VAL A 1 205 ? 2.545 8.769 -27.470 1.00 84.75 205 VAL A CA 1
ATOM 1615 C C . VAL A 1 205 ? 2.121 7.774 -26.392 1.00 84.75 205 VAL A C 1
ATOM 1617 O O . VAL A 1 205 ? 2.871 7.553 -25.450 1.00 84.75 205 VAL A O 1
ATOM 1620 N N . ASP A 1 206 ? 0.976 7.114 -26.576 1.00 84.81 206 ASP A N 1
ATOM 1621 C CA . ASP A 1 206 ? 0.397 6.164 -25.604 1.00 84.81 206 ASP A CA 1
ATOM 1622 C C . ASP A 1 206 ? 0.788 4.691 -25.853 1.00 84.81 206 ASP A C 1
ATOM 1624 O O . ASP A 1 206 ? 0.324 3.769 -25.174 1.00 84.81 206 ASP A O 1
ATOM 1628 N N . GLU A 1 207 ? 1.642 4.452 -26.847 1.00 90.56 207 GLU A N 1
ATOM 1629 C CA . GLU A 1 207 ? 2.106 3.129 -27.253 1.00 90.56 207 GLU A CA 1
ATOM 1630 C C . GLU A 1 207 ? 3.639 3.066 -27.264 1.00 90.56 207 GLU A C 1
ATOM 1632 O O . GLU A 1 207 ? 4.318 4.025 -27.632 1.00 90.56 207 GLU A O 1
ATOM 1637 N N . ILE A 1 208 ? 4.198 1.916 -26.888 1.00 90.69 208 ILE A N 1
ATOM 1638 C CA . ILE A 1 208 ? 5.645 1.675 -26.924 1.00 90.69 208 ILE A CA 1
ATOM 1639 C C . ILE A 1 208 ? 5.937 0.229 -27.316 1.00 90.69 208 ILE A C 1
ATOM 1641 O O . ILE A 1 208 ? 5.230 -0.700 -26.921 1.00 90.69 208 ILE A O 1
ATOM 1645 N N . SER A 1 209 ? 6.988 0.004 -28.097 1.00 94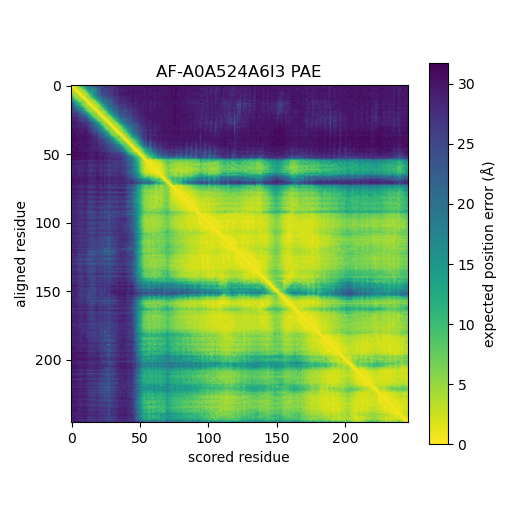.06 209 SER A N 1
ATOM 1646 C CA . SER A 1 209 ? 7.438 -1.348 -28.423 1.00 94.06 209 SER A CA 1
ATOM 1647 C C . SER A 1 209 ? 8.396 -1.904 -27.369 1.00 94.06 209 SER A C 1
ATOM 1649 O O . SER A 1 209 ? 9.202 -1.193 -26.767 1.00 94.06 209 SER A O 1
ATOM 1651 N N . TYR A 1 210 ? 8.388 -3.221 -27.188 1.00 93.81 210 TYR A N 1
ATOM 1652 C CA . TYR A 1 210 ? 9.298 -3.908 -26.274 1.00 93.81 210 TYR A CA 1
ATOM 1653 C C . TYR A 1 210 ? 10.775 -3.689 -26.644 1.00 93.81 210 TYR A C 1
ATOM 1655 O O . TYR A 1 210 ? 11.641 -3.586 -25.773 1.00 93.81 210 TYR A O 1
ATOM 1663 N N . ARG A 1 211 ? 11.071 -3.539 -27.943 1.00 92.19 211 ARG A N 1
ATOM 1664 C CA . ARG A 1 211 ? 12.417 -3.197 -28.427 1.00 92.19 211 ARG A CA 1
ATOM 1665 C C . ARG A 1 211 ? 12.872 -1.826 -27.931 1.00 92.19 211 ARG A C 1
ATOM 1667 O O . ARG A 1 211 ? 14.025 -1.695 -27.528 1.00 92.19 211 ARG A O 1
ATOM 1674 N N . GLU A 1 212 ? 11.986 -0.834 -27.925 1.00 90.62 212 GLU A N 1
ATOM 1675 C CA . GLU A 1 212 ? 12.289 0.500 -27.393 1.00 90.62 212 GLU A CA 1
ATOM 1676 C C . GLU A 1 212 ? 12.516 0.458 -25.886 1.00 90.62 212 GLU A C 1
ATOM 1678 O O . GLU A 1 212 ? 13.494 1.033 -25.413 1.00 90.62 212 GLU A O 1
ATOM 1683 N N . ILE A 1 213 ? 11.705 -0.304 -25.144 1.00 92.44 213 ILE A N 1
ATOM 1684 C CA . ILE A 1 213 ? 11.921 -0.521 -23.705 1.00 92.44 213 ILE A CA 1
ATOM 1685 C C . ILE A 1 213 ? 13.321 -1.098 -23.461 1.00 92.44 213 ILE A C 1
ATOM 1687 O O . ILE A 1 213 ? 14.054 -0.601 -22.609 1.00 92.44 213 ILE A O 1
ATOM 1691 N N . ILE A 1 214 ? 13.742 -2.109 -24.230 1.00 93.25 214 ILE A N 1
ATOM 1692 C CA . ILE A 1 214 ? 15.088 -2.688 -24.105 1.00 93.25 214 ILE A CA 1
ATOM 1693 C C . ILE A 1 214 ? 16.181 -1.643 -24.353 1.00 93.25 214 ILE A C 1
ATOM 1695 O O . ILE A 1 214 ? 17.178 -1.638 -23.629 1.00 93.25 214 ILE A O 1
ATOM 1699 N N . ILE A 1 215 ? 16.032 -0.797 -25.376 1.00 92.38 215 ILE A N 1
ATOM 1700 C CA . ILE A 1 215 ? 17.009 0.255 -25.695 1.00 92.38 215 ILE A CA 1
ATOM 1701 C C . ILE A 1 215 ? 17.140 1.213 -24.507 1.00 92.38 215 ILE A C 1
ATOM 1703 O O . ILE A 1 215 ? 18.248 1.401 -24.008 1.00 92.38 215 ILE A O 1
ATOM 1707 N N . GLN A 1 216 ? 16.015 1.697 -23.980 1.00 89.56 216 GLN A N 1
ATOM 1708 C CA . GLN A 1 216 ? 15.980 2.600 -22.827 1.00 89.56 216 GLN A CA 1
ATOM 1709 C C . GLN A 1 216 ? 16.600 1.960 -21.574 1.00 89.56 216 GLN A C 1
ATOM 1711 O O . GLN A 1 216 ? 17.455 2.543 -20.911 1.00 89.56 216 GLN A O 1
ATOM 1716 N N . VAL A 1 217 ? 16.273 0.698 -21.277 1.00 92.00 217 VAL A N 1
ATOM 1717 C CA . VAL A 1 217 ? 16.856 -0.029 -20.134 1.00 92.00 217 VAL A CA 1
ATOM 1718 C C . VAL A 1 217 ? 18.372 -0.228 -20.293 1.00 92.00 217 VAL A C 1
ATOM 1720 O O . VAL A 1 217 ? 19.104 -0.181 -19.301 1.00 92.00 217 VAL A O 1
ATOM 1723 N N . LYS A 1 218 ? 18.875 -0.443 -21.519 1.00 91.19 218 LYS A N 1
ATOM 1724 C CA . LYS A 1 218 ? 20.323 -0.537 -21.784 1.00 91.19 218 LYS A CA 1
ATOM 1725 C C . LYS A 1 218 ? 21.031 0.797 -21.570 1.00 91.19 218 LYS A C 1
ATOM 1727 O O . LYS A 1 218 ? 22.131 0.803 -21.014 1.00 91.19 218 LYS A O 1
ATOM 1732 N N . GLU A 1 219 ? 20.415 1.899 -21.983 1.00 91.25 219 GLU A N 1
ATOM 1733 C CA . GLU A 1 219 ? 20.955 3.251 -21.804 1.00 91.25 219 GLU A CA 1
ATOM 1734 C C . GLU A 1 219 ? 21.126 3.601 -20.319 1.00 91.25 219 GLU A C 1
ATOM 1736 O O . GLU A 1 219 ? 22.142 4.183 -19.938 1.00 91.25 219 GLU A O 1
ATOM 1741 N N . LEU A 1 220 ? 20.223 3.119 -19.458 1.00 87.75 220 LEU A N 1
ATOM 1742 C CA . LEU A 1 220 ? 20.279 3.308 -18.003 1.00 87.75 220 LEU A CA 1
ATOM 1743 C C . LEU A 1 220 ? 21.392 2.513 -17.286 1.00 87.75 220 LEU A C 1
ATOM 1745 O O . LEU A 1 220 ? 21.588 2.696 -16.085 1.00 87.75 220 LEU A O 1
ATOM 1749 N N . ARG A 1 221 ? 22.131 1.634 -17.986 1.00 87.88 221 ARG A N 1
ATOM 1750 C CA . ARG A 1 221 ? 23.276 0.851 -17.456 1.00 87.88 221 ARG A CA 1
ATOM 1751 C C . ARG A 1 221 ? 23.000 0.164 -16.109 1.00 87.88 221 ARG A C 1
ATOM 1753 O O . ARG A 1 221 ? 23.821 0.174 -15.191 1.00 87.88 221 ARG A O 1
ATOM 1760 N N . ILE A 1 222 ? 21.830 -0.453 -15.999 1.00 88.56 222 ILE A N 1
ATOM 1761 C CA . ILE A 1 222 ? 21.356 -1.109 -14.777 1.00 88.56 222 ILE A CA 1
ATOM 1762 C C . ILE A 1 222 ? 22.163 -2.396 -14.487 1.00 88.56 222 ILE A C 1
ATOM 1764 O O . ILE A 1 222 ? 22.369 -3.196 -15.400 1.00 88.56 222 ILE A O 1
ATOM 1768 N N . PRO A 1 223 ? 22.568 -2.675 -13.227 1.00 87.31 223 PRO A N 1
ATOM 1769 C CA . PRO A 1 223 ? 23.360 -3.860 -12.851 1.00 87.31 223 PRO A CA 1
ATOM 1770 C C . PRO A 1 223 ? 22.538 -5.166 -12.774 1.00 87.31 223 PRO A C 1
ATOM 1772 O O . PRO A 1 223 ? 22.814 -6.049 -11.963 1.00 87.31 223 PRO A O 1
ATOM 1775 N N . PHE A 1 224 ? 21.506 -5.302 -13.603 1.00 90.94 224 PHE A N 1
ATOM 1776 C CA . PHE A 1 224 ? 20.659 -6.489 -13.710 1.00 90.94 224 PHE A CA 1
ATOM 1777 C C . PHE A 1 224 ? 20.526 -6.903 -15.174 1.00 90.94 224 PHE A C 1
ATOM 1779 O O . PHE A 1 224 ? 20.856 -6.151 -16.089 1.00 90.94 224 PHE A O 1
ATOM 1786 N N . ARG A 1 225 ? 20.034 -8.122 -15.411 1.00 91.88 225 ARG A N 1
ATOM 1787 C CA . ARG A 1 225 ? 19.778 -8.597 -16.772 1.00 91.88 225 ARG A CA 1
ATOM 1788 C C . ARG A 1 225 ? 18.719 -7.716 -17.430 1.00 91.88 225 ARG A C 1
ATOM 1790 O O . ARG A 1 225 ? 17.620 -7.582 -16.905 1.00 91.88 225 ARG A O 1
ATOM 1797 N N . THR A 1 226 ? 19.056 -7.150 -18.587 1.00 91.75 226 THR A N 1
ATOM 1798 C CA . THR A 1 226 ? 18.175 -6.248 -19.340 1.00 91.75 226 THR A CA 1
ATOM 1799 C C . THR A 1 226 ? 16.794 -6.848 -19.628 1.00 91.75 226 THR A C 1
ATOM 1801 O O . THR A 1 226 ? 15.827 -6.135 -19.383 1.00 91.75 226 THR A O 1
ATOM 1804 N N . PRO A 1 227 ? 16.655 -8.117 -20.077 1.00 92.94 227 PRO A N 1
ATOM 1805 C CA . PRO A 1 227 ? 15.334 -8.689 -20.352 1.00 92.94 227 PRO A CA 1
ATOM 1806 C C . PRO A 1 227 ? 14.448 -8.747 -19.102 1.00 92.94 227 PRO A C 1
ATOM 1808 O O . PRO A 1 227 ? 13.313 -8.294 -19.154 1.00 92.94 227 PRO A O 1
ATOM 1811 N N . ASP A 1 228 ? 14.995 -9.184 -17.956 1.00 91.44 228 ASP A N 1
ATOM 1812 C CA . ASP A 1 228 ? 14.258 -9.235 -16.683 1.00 91.44 228 ASP A CA 1
ATOM 1813 C C . ASP A 1 228 ? 13.667 -7.863 -16.315 1.00 91.44 228 ASP A C 1
ATOM 1815 O O . ASP A 1 228 ? 12.534 -7.762 -15.851 1.00 91.44 228 ASP A O 1
ATOM 1819 N N . ILE A 1 229 ? 14.455 -6.798 -16.485 1.00 93.38 229 ILE A N 1
ATOM 1820 C CA . ILE A 1 229 ? 14.037 -5.433 -16.149 1.00 93.38 229 ILE A CA 1
ATOM 1821 C C . ILE A 1 229 ? 13.047 -4.897 -17.184 1.00 93.38 229 ILE A C 1
ATOM 1823 O O . ILE A 1 229 ? 12.071 -4.259 -16.801 1.00 93.38 229 ILE A O 1
ATOM 1827 N N . ALA A 1 230 ? 13.264 -5.179 -18.469 1.00 93.12 230 ALA A N 1
ATOM 1828 C CA . ALA A 1 230 ? 12.360 -4.779 -19.541 1.00 93.12 230 ALA A CA 1
ATOM 1829 C C . ALA A 1 230 ? 10.978 -5.435 -19.397 1.00 93.12 230 ALA A C 1
ATOM 1831 O O . ALA A 1 230 ? 9.971 -4.758 -19.574 1.00 93.12 230 ALA A O 1
ATOM 1832 N N . ASP A 1 231 ? 10.911 -6.711 -19.008 1.00 93.69 231 ASP A N 1
ATOM 1833 C CA . ASP A 1 231 ? 9.648 -7.420 -18.762 1.00 93.69 231 ASP A CA 1
ATOM 1834 C C . ASP A 1 231 ? 8.871 -6.819 -17.583 1.00 93.69 231 ASP A C 1
ATOM 1836 O O . ASP A 1 231 ? 7.653 -6.619 -17.657 1.00 93.69 231 ASP A O 1
ATOM 1840 N N . LEU A 1 232 ? 9.575 -6.493 -16.494 1.00 92.88 232 LEU A N 1
ATOM 1841 C CA . LEU A 1 232 ? 8.978 -5.837 -15.330 1.00 92.88 232 LEU A CA 1
ATOM 1842 C C . LEU A 1 232 ? 8.504 -4.418 -15.667 1.00 92.88 232 LEU A C 1
ATOM 1844 O O . LEU A 1 232 ? 7.380 -4.058 -15.322 1.00 92.88 232 LEU A O 1
ATOM 1848 N N . ALA A 1 233 ? 9.315 -3.645 -16.391 1.00 93.25 233 ALA A N 1
ATOM 1849 C CA . ALA A 1 233 ? 8.954 -2.304 -16.841 1.00 93.25 233 ALA A CA 1
ATOM 1850 C C . ALA A 1 233 ? 7.751 -2.334 -17.797 1.00 93.25 233 ALA A C 1
ATOM 1852 O O . ALA A 1 233 ? 6.819 -1.557 -17.629 1.00 93.25 233 ALA A O 1
ATOM 1853 N N . ALA A 1 234 ? 7.711 -3.275 -18.743 1.00 93.38 234 ALA A N 1
ATOM 1854 C CA . ALA A 1 234 ? 6.574 -3.468 -19.641 1.00 93.38 234 ALA A CA 1
ATOM 1855 C C . ALA A 1 234 ? 5.282 -3.801 -18.880 1.00 93.38 234 ALA A C 1
ATOM 1857 O O . ALA A 1 234 ? 4.209 -3.308 -19.225 1.00 93.38 234 ALA A O 1
ATOM 1858 N N . THR A 1 235 ? 5.373 -4.627 -17.834 1.00 91.62 235 THR A N 1
ATOM 1859 C CA . THR A 1 235 ? 4.222 -4.947 -16.977 1.00 91.62 235 THR A CA 1
ATOM 1860 C C . THR A 1 235 ? 3.719 -3.696 -16.257 1.00 91.62 235 THR A C 1
ATOM 1862 O O . THR A 1 235 ? 2.526 -3.416 -16.297 1.00 91.62 235 THR A O 1
ATOM 1865 N N . TYR A 1 236 ? 4.628 -2.900 -15.687 1.00 91.12 236 TYR A N 1
ATOM 1866 C CA . TYR A 1 236 ? 4.290 -1.642 -15.019 1.00 91.12 236 TYR A CA 1
ATOM 1867 C C . TYR A 1 236 ? 3.652 -0.617 -15.973 1.00 91.12 236 TYR A C 1
ATOM 1869 O O . TYR A 1 236 ? 2.651 0.007 -15.632 1.00 91.12 236 TYR A O 1
ATOM 1877 N N . LEU A 1 237 ? 4.182 -0.465 -17.191 1.00 91.00 237 LEU A N 1
ATOM 1878 C CA . LEU A 1 237 ? 3.624 0.450 -18.195 1.00 91.00 237 LEU A CA 1
ATOM 1879 C C . LEU A 1 237 ? 2.198 0.044 -18.599 1.00 91.00 237 LEU A C 1
ATOM 1881 O O . LEU A 1 237 ? 1.315 0.899 -18.653 1.00 91.00 237 LEU A O 1
ATOM 1885 N N . ASN A 1 238 ? 1.942 -1.255 -18.784 1.00 91.62 238 ASN A N 1
ATOM 1886 C CA . ASN A 1 238 ? 0.588 -1.758 -19.040 1.00 91.62 238 ASN A CA 1
ATOM 1887 C C . ASN A 1 238 ? -0.366 -1.478 -17.865 1.00 91.62 238 ASN A C 1
ATOM 1889 O O . ASN A 1 238 ? -1.508 -1.085 -18.091 1.00 91.62 238 ASN A O 1
ATOM 1893 N N . GLU A 1 239 ? 0.084 -1.632 -16.614 1.00 88.00 239 GLU A N 1
ATOM 1894 C CA . GLU A 1 239 ? -0.717 -1.293 -15.423 1.00 88.00 239 GLU A CA 1
ATOM 1895 C C . GLU A 1 239 ? -1.061 0.206 -15.351 1.00 88.00 239 GLU A C 1
ATOM 1897 O O . GLU A 1 239 ? -2.101 0.575 -14.807 1.00 88.00 239 GLU A O 1
ATOM 1902 N N . LYS A 1 240 ? -0.225 1.073 -15.937 1.00 87.50 240 LYS A N 1
ATOM 1903 C CA . LYS A 1 240 ? -0.478 2.517 -16.083 1.00 87.50 240 LYS A CA 1
ATOM 1904 C C . LYS A 1 240 ? -1.313 2.882 -17.317 1.00 87.50 240 LYS A C 1
ATOM 1906 O O . LYS A 1 240 ? -1.576 4.061 -17.526 1.00 87.50 240 LYS A O 1
ATOM 1911 N N . GLY A 1 241 ? -1.759 1.896 -18.098 1.00 88.12 241 GLY A N 1
ATOM 1912 C CA . GLY A 1 241 ? -2.628 2.093 -19.262 1.00 88.12 241 GLY A CA 1
ATOM 1913 C C . GLY A 1 241 ? -1.897 2.313 -20.588 1.00 88.12 241 GLY A C 1
ATOM 1914 O O . GLY A 1 241 ? -2.543 2.641 -21.578 1.00 88.12 241 GLY A O 1
ATOM 1915 N N . ILE A 1 242 ? -0.577 2.116 -20.635 1.00 89.62 242 ILE A N 1
ATOM 1916 C CA . ILE A 1 242 ? 0.216 2.251 -21.863 1.00 89.62 242 ILE A CA 1
ATOM 1917 C C . ILE A 1 242 ? 0.257 0.929 -22.592 1.00 89.62 242 ILE A C 1
ATOM 1919 O O . ILE A 1 242 ? 0.545 -0.113 -22.003 1.00 89.62 242 ILE A O 1
ATOM 1923 N N . LYS A 1 243 ? 0.027 0.969 -23.898 1.00 91.81 243 LYS A N 1
ATOM 1924 C CA . LYS A 1 243 ? 0.002 -0.238 -24.710 1.00 91.81 243 LYS A CA 1
ATOM 1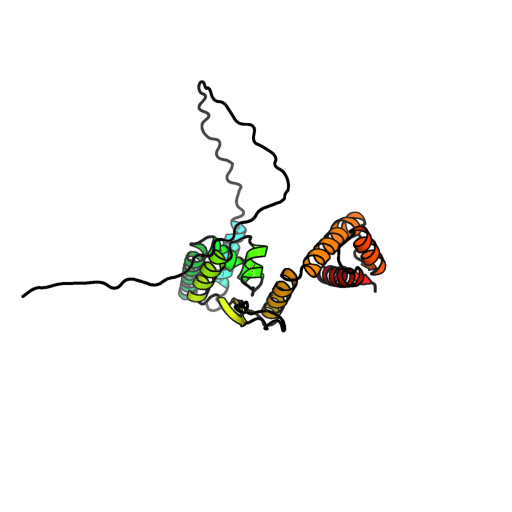925 C C . LYS A 1 243 ? 1.416 -0.647 -25.105 1.00 91.81 243 LYS A C 1
ATOM 1927 O O . LYS A 1 243 ? 2.082 0.042 -25.878 1.00 91.81 243 LYS A O 1
ATOM 1932 N N . VAL A 1 244 ? 1.862 -1.794 -24.594 1.00 91.12 244 VAL A N 1
ATOM 1933 C CA . VAL A 1 244 ? 3.173 -2.357 -24.939 1.00 91.12 244 VAL A CA 1
ATOM 1934 C C . VAL A 1 244 ? 3.053 -3.398 -26.054 1.00 91.12 244 VAL A C 1
ATOM 1936 O O . VAL A 1 244 ? 2.473 -4.468 -25.858 1.00 91.12 244 VAL A O 1
ATOM 1939 N N . TRP A 1 245 ? 3.660 -3.122 -27.208 1.00 90.88 245 TRP A N 1
ATOM 1940 C CA . TRP A 1 245 ? 3.765 -4.071 -28.319 1.00 90.88 245 TRP A CA 1
ATOM 1941 C C . TRP A 1 245 ? 4.941 -5.028 -28.105 1.00 90.88 245 TRP A C 1
ATOM 1943 O O . TRP A 1 245 ? 6.073 -4.579 -27.920 1.00 90.88 245 TRP A O 1
ATOM 1953 N N . ARG A 1 246 ? 4.679 -6.339 -28.120 1.00 82.56 246 ARG A N 1
ATOM 1954 C CA . ARG A 1 246 ? 5.709 -7.380 -27.968 1.00 82.56 246 ARG A CA 1
ATOM 1955 C C . ARG A 1 246 ? 6.349 -7.756 -29.296 1.00 82.56 246 ARG A C 1
ATOM 1957 O O . ARG A 1 246 ? 5.592 -7.923 -30.274 1.00 82.56 246 ARG A O 1
#